Protein AF-A0AAU9IS42-F1 (afdb_monomer)

Structure (mmCIF, N/CA/C/O backbone):
data_AF-A0AAU9IS42-F1
#
_entry.id   AF-A0AAU9IS42-F1
#
loop_
_atom_site.group_PDB
_atom_site.id
_atom_site.type_symbol
_atom_site.label_atom_id
_atom_site.label_alt_id
_atom_site.label_comp_id
_atom_site.label_asym_id
_atom_site.label_entity_id
_atom_site.label_seq_id
_atom_site.pdbx_PDB_ins_code
_atom_site.Cartn_x
_atom_site.Cartn_y
_atom_site.Cartn_z
_atom_site.occupancy
_atom_site.B_iso_or_equiv
_atom_site.auth_seq_id
_atom_site.auth_comp_id
_atom_site.auth_asym_id
_atom_site.auth_atom_id
_atom_site.pdbx_PDB_model_num
ATOM 1 N N . MET A 1 1 ? 25.858 38.618 22.354 1.00 47.78 1 MET A N 1
ATOM 2 C CA . MET A 1 1 ? 25.557 37.422 21.534 1.00 47.78 1 MET A CA 1
ATOM 3 C C . MET A 1 1 ? 24.931 37.861 20.212 1.00 47.78 1 MET A C 1
ATOM 5 O O . MET A 1 1 ? 23.771 37.577 19.963 1.00 47.78 1 MET A O 1
ATOM 9 N N . VAL A 1 2 ? 25.679 38.607 19.394 1.00 50.41 2 VAL A N 1
ATOM 10 C CA . VAL A 1 2 ? 25.237 39.085 18.072 1.00 50.41 2 VAL A CA 1
ATOM 11 C C . VAL A 1 2 ? 26.460 38.988 17.163 1.00 50.41 2 VAL A C 1
ATOM 13 O O . VAL A 1 2 ? 27.254 39.922 17.107 1.00 50.41 2 VAL A O 1
ATOM 16 N N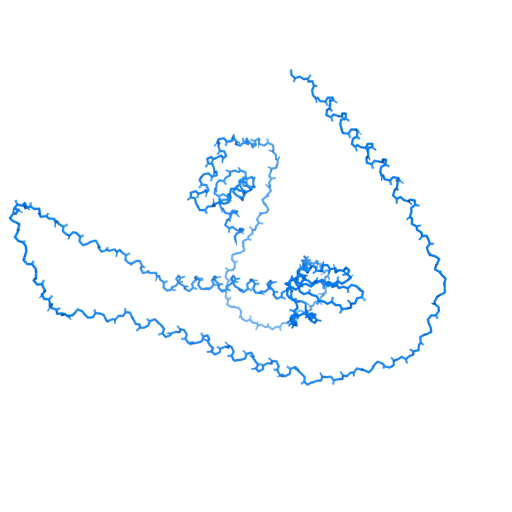 . SER A 1 3 ? 26.710 37.808 16.592 1.00 55.47 3 SER A N 1
ATOM 17 C CA . SER A 1 3 ? 27.889 37.586 15.732 1.00 55.47 3 SER A CA 1
ATOM 18 C C . SER A 1 3 ? 27.692 36.541 14.623 1.00 55.47 3 SER A C 1
ATOM 20 O O . SER A 1 3 ? 28.652 36.251 13.929 1.00 55.47 3 SER A O 1
ATOM 22 N N . ASN A 1 4 ? 26.485 35.996 14.409 1.00 75.38 4 ASN A N 1
ATOM 23 C CA . ASN A 1 4 ? 26.316 34.823 13.529 1.00 75.38 4 ASN A CA 1
ATOM 24 C C . ASN A 1 4 ? 25.489 35.076 12.254 1.00 75.38 4 ASN A C 1
ATOM 26 O O . ASN A 1 4 ? 25.286 34.149 11.478 1.00 75.38 4 ASN A O 1
ATOM 30 N N . GLU A 1 5 ? 24.985 36.289 12.012 1.00 79.38 5 GLU A N 1
ATOM 31 C CA . GLU A 1 5 ? 24.174 36.548 10.807 1.00 79.38 5 GLU A CA 1
ATOM 32 C C . GLU A 1 5 ? 25.024 36.714 9.538 1.00 79.38 5 GLU A C 1
ATOM 34 O O . GLU A 1 5 ? 24.587 36.316 8.460 1.00 79.38 5 GLU A O 1
ATOM 39 N N . SER A 1 6 ? 26.259 37.215 9.657 1.00 79.31 6 SER A N 1
ATOM 40 C CA . SER A 1 6 ? 27.151 37.406 8.505 1.00 79.31 6 SER A CA 1
ATOM 41 C C . SER A 1 6 ? 27.698 36.091 7.945 1.00 79.31 6 SER A C 1
ATOM 43 O O . SER A 1 6 ? 2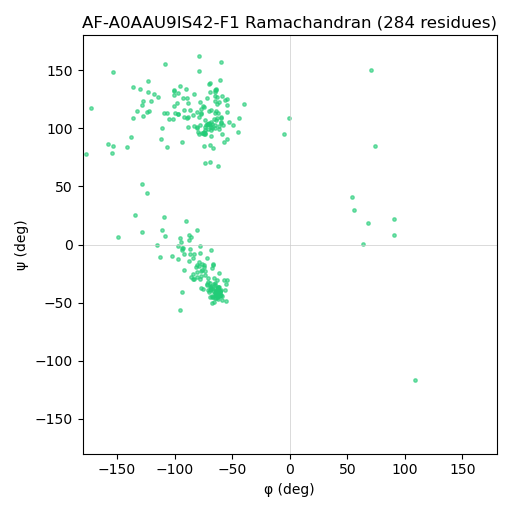7.830 35.954 6.735 1.00 79.31 6 SER A O 1
ATOM 45 N N . GLU A 1 7 ? 27.961 35.096 8.798 1.00 80.31 7 GLU A N 1
ATOM 46 C CA . GLU A 1 7 ? 28.439 33.779 8.348 1.00 80.31 7 GLU A CA 1
ATOM 47 C C . GLU A 1 7 ? 27.354 32.999 7.596 1.00 80.31 7 GLU A C 1
ATOM 49 O O . GLU A 1 7 ? 27.650 32.287 6.641 1.00 80.31 7 GLU A O 1
ATOM 54 N N . ILE A 1 8 ? 26.082 33.168 7.973 1.00 79.50 8 ILE A N 1
ATOM 55 C CA . ILE A 1 8 ? 24.967 32.494 7.297 1.00 79.50 8 ILE A CA 1
ATOM 56 C C . ILE A 1 8 ? 24.746 33.082 5.900 1.00 79.50 8 ILE A C 1
ATOM 58 O O . ILE A 1 8 ? 24.489 32.328 4.965 1.00 79.50 8 ILE A O 1
ATOM 62 N N . GLN A 1 9 ? 24.868 34.403 5.735 1.00 83.88 9 GLN A N 1
ATOM 63 C CA . GLN A 1 9 ? 24.712 35.034 4.422 1.00 83.88 9 GLN A CA 1
ATOM 64 C C . GLN A 1 9 ? 25.805 34.604 3.436 1.00 83.88 9 GLN A C 1
ATOM 66 O O . GLN A 1 9 ? 25.478 34.341 2.283 1.00 83.88 9 GLN A O 1
ATOM 71 N N . GLN A 1 10 ? 27.048 34.433 3.901 1.00 86.19 10 GLN A N 1
ATOM 72 C CA . GLN A 1 10 ? 28.167 33.988 3.062 1.00 86.19 10 GLN A CA 1
ATOM 73 C C . GLN A 1 10 ? 27.929 32.587 2.466 1.00 86.19 10 GLN A C 1
ATOM 75 O O . GLN A 1 10 ? 28.146 32.370 1.277 1.00 86.19 10 GLN A O 1
ATOM 80 N N . VAL A 1 11 ? 27.390 31.653 3.259 1.00 83.00 11 VAL A N 1
ATOM 81 C CA . VAL A 1 11 ? 27.111 30.279 2.800 1.00 83.00 11 VAL A CA 1
ATOM 82 C C . VAL A 1 11 ? 26.035 30.242 1.708 1.00 83.00 11 VAL A C 1
ATOM 84 O O . VAL A 1 11 ? 26.096 29.402 0.812 1.00 83.00 11 VAL A O 1
ATOM 87 N N . PHE A 1 12 ? 25.048 31.143 1.745 1.00 82.94 12 PHE A N 1
ATOM 88 C CA . PHE A 1 12 ? 24.010 31.190 0.710 1.00 82.94 12 PHE A CA 1
ATOM 89 C C . PHE A 1 12 ? 24.527 31.730 -0.626 1.00 82.94 12 PHE A C 1
ATOM 91 O O . PHE A 1 12 ? 24.075 31.257 -1.668 1.00 82.94 12 PHE A O 1
ATOM 98 N N . THR A 1 13 ? 25.471 32.673 -0.609 1.00 85.00 13 THR A N 1
ATOM 99 C CA . THR A 1 13 ? 26.145 33.148 -1.827 1.00 85.00 13 THR A CA 1
ATOM 100 C C . THR A 1 13 ? 27.008 32.058 -2.457 1.00 85.00 13 THR A C 1
ATOM 102 O O . THR A 1 13 ? 26.863 31.805 -3.650 1.00 85.00 13 THR A O 1
ATOM 105 N N . ASP A 1 14 ? 27.789 31.327 -1.658 1.00 82.12 14 ASP A N 1
ATOM 106 C CA . ASP A 1 14 ? 28.690 30.285 -2.171 1.00 82.12 14 ASP A CA 1
ATOM 107 C C . ASP A 1 14 ? 27.915 29.105 -2.804 1.00 82.12 14 ASP A C 1
ATOM 109 O O . ASP A 1 14 ? 28.343 28.518 -3.799 1.00 82.12 14 ASP A O 1
ATOM 113 N N . ILE A 1 15 ? 26.731 28.769 -2.271 1.00 81.12 15 ILE A N 1
ATOM 114 C CA . ILE A 1 15 ? 25.852 27.738 -2.857 1.00 81.12 15 ILE A CA 1
ATOM 115 C C . ILE A 1 15 ? 25.222 28.215 -4.177 1.00 81.12 15 ILE A C 1
ATOM 117 O O . ILE A 1 15 ? 24.974 27.397 -5.065 1.00 81.12 15 ILE A O 1
ATOM 121 N N . GLY A 1 16 ? 24.949 29.516 -4.312 1.00 79.81 16 GLY A N 1
ATOM 122 C CA . GLY A 1 16 ? 24.397 30.103 -5.533 1.00 79.81 16 GLY A CA 1
ATOM 123 C C . GLY A 1 16 ? 25.368 30.007 -6.709 1.00 79.81 16 GLY A C 1
ATOM 124 O O . GLY A 1 16 ? 24.993 29.494 -7.763 1.00 79.81 16 GLY A O 1
ATOM 125 N N . GLU A 1 17 ? 26.623 30.411 -6.497 1.00 79.81 17 GLU A N 1
ATOM 126 C CA . GLU A 1 17 ? 27.667 30.388 -7.533 1.00 79.81 17 GLU A CA 1
ATOM 127 C C . GLU A 1 17 ? 27.981 28.957 -8.002 1.00 79.81 17 GLU A C 1
ATOM 129 O O . GLU A 1 17 ? 28.075 28.701 -9.202 1.00 79.81 17 GLU A O 1
ATOM 134 N N . PHE A 1 18 ? 28.010 27.982 -7.084 1.00 79.31 18 PHE A N 1
ATOM 135 C CA . PHE A 1 18 ? 28.244 26.576 -7.435 1.00 79.31 18 PHE A CA 1
ATOM 136 C C . PHE A 1 18 ? 27.150 25.972 -8.338 1.00 79.31 18 PHE A C 1
ATOM 138 O O . PHE A 1 18 ? 27.416 25.063 -9.131 1.00 79.31 18 PHE A O 1
ATOM 145 N N . MET A 1 19 ? 25.902 26.443 -8.225 1.00 73.38 19 MET A N 1
ATOM 146 C CA . MET A 1 19 ? 24.809 25.952 -9.072 1.00 73.38 19 MET A CA 1
ATOM 147 C C . MET A 1 19 ? 24.795 26.584 -10.467 1.00 73.38 19 MET A C 1
ATOM 149 O O . MET A 1 19 ? 24.334 25.932 -11.406 1.00 73.38 19 MET A O 1
ATOM 153 N N . GLU A 1 20 ? 25.296 27.810 -10.629 1.00 74.06 20 GLU A N 1
ATOM 154 C CA . GLU A 1 20 ? 25.393 28.449 -11.948 1.00 74.06 20 GLU A CA 1
ATOM 155 C C . GLU A 1 20 ? 26.539 27.870 -12.783 1.00 74.06 20 GLU A C 1
ATOM 157 O O . GLU A 1 20 ? 26.335 27.575 -13.961 1.00 74.06 20 GLU A O 1
ATOM 162 N N . GLU A 1 21 ? 27.683 27.561 -12.168 1.00 71.56 21 GLU A N 1
ATOM 163 C CA . GLU A 1 21 ? 28.847 27.000 -12.872 1.00 71.56 21 GLU A CA 1
ATOM 164 C C . GLU A 1 21 ? 28.584 25.584 -13.435 1.00 71.56 21 GLU A C 1
ATOM 166 O O . GLU A 1 21 ? 29.094 25.205 -14.488 1.00 71.56 21 GLU A O 1
ATOM 171 N N . ASN A 1 22 ? 27.699 24.807 -12.798 1.00 65.56 22 ASN A N 1
ATOM 172 C CA . ASN A 1 22 ? 27.292 23.482 -13.286 1.00 65.56 22 ASN A CA 1
ATOM 173 C C . ASN A 1 22 ? 26.192 23.509 -14.358 1.00 65.56 22 ASN A C 1
ATOM 175 O O . ASN A 1 22 ? 25.869 22.467 -14.932 1.00 65.56 22 ASN A O 1
ATOM 179 N N . ARG A 1 23 ? 25.583 24.667 -14.636 1.00 70.44 23 ARG A N 1
ATOM 180 C CA . ARG A 1 23 ? 24.517 24.770 -15.640 1.00 70.44 23 ARG A CA 1
ATOM 181 C C . ARG A 1 23 ? 25.067 24.932 -17.057 1.00 70.44 23 ARG A C 1
ATOM 183 O O . ARG A 1 23 ? 24.425 24.473 -18.000 1.00 70.44 23 ARG A O 1
ATOM 190 N N . GLU A 1 24 ? 26.242 25.538 -17.213 1.00 63.47 24 GLU A N 1
ATOM 191 C CA . GLU A 1 24 ? 26.847 25.772 -18.531 1.00 63.47 24 GLU A CA 1
ATOM 192 C C . GLU A 1 24 ? 27.555 24.533 -19.103 1.00 63.47 24 GLU A C 1
ATOM 194 O O . GLU A 1 24 ? 27.607 24.368 -20.318 1.00 63.47 24 GLU A O 1
ATOM 199 N N . SER A 1 25 ? 27.987 23.585 -18.266 1.00 61.56 25 SER A N 1
ATOM 200 C CA . SER A 1 25 ? 28.714 22.386 -18.717 1.00 61.56 25 SER A CA 1
ATOM 201 C C . SER A 1 25 ? 27.837 21.282 -19.336 1.00 61.56 25 SER A C 1
ATOM 203 O O . SER A 1 25 ? 28.361 20.316 -19.891 1.00 61.56 25 SER A O 1
ATOM 205 N N . VAL A 1 26 ? 26.504 21.404 -19.282 1.00 58.44 26 VAL A N 1
ATOM 206 C CA . VAL A 1 26 ? 25.570 20.349 -19.734 1.00 58.44 26 VAL A CA 1
ATOM 207 C C . VAL A 1 26 ? 25.046 20.578 -21.163 1.00 58.44 26 VAL A C 1
ATOM 209 O O . VAL A 1 26 ? 24.494 19.659 -21.765 1.00 58.44 26 VAL A O 1
ATOM 212 N N . LEU A 1 27 ? 25.239 21.762 -21.756 1.00 55.94 27 LEU A N 1
ATOM 213 C CA . LEU A 1 27 ? 24.638 22.103 -23.057 1.00 55.94 27 LEU A CA 1
ATOM 214 C C . LEU A 1 27 ? 25.515 21.827 -24.294 1.00 55.94 27 LEU A C 1
ATOM 216 O O . LEU A 1 27 ? 25.008 21.944 -25.406 1.00 55.94 27 LEU A O 1
ATOM 220 N N . GLU A 1 28 ? 26.776 21.406 -24.152 1.00 53.84 28 GLU A N 1
ATOM 221 C CA . GLU A 1 28 ? 27.691 21.275 -25.306 1.00 53.84 28 GLU A CA 1
ATOM 222 C C . GLU A 1 28 ? 27.776 19.881 -25.964 1.00 53.84 28 GLU A C 1
ATOM 224 O O . GLU A 1 28 ? 28.501 19.722 -26.939 1.00 53.84 28 GLU A O 1
ATOM 229 N N . ASN A 1 29 ? 27.016 18.867 -25.526 1.00 52.88 29 ASN A N 1
ATOM 230 C CA . ASN A 1 29 ? 27.159 17.496 -26.059 1.00 52.88 29 ASN A CA 1
ATOM 231 C C . ASN A 1 29 ? 25.848 16.849 -26.539 1.00 52.88 29 ASN A C 1
ATOM 233 O O . ASN A 1 29 ? 25.529 15.725 -26.152 1.00 52.88 29 ASN A O 1
ATOM 237 N N . ILE A 1 30 ? 25.088 17.523 -27.409 1.00 54.09 30 ILE A N 1
ATOM 238 C CA . ILE A 1 30 ? 23.996 16.875 -28.157 1.00 54.09 30 ILE A CA 1
ATOM 239 C C . ILE A 1 30 ? 24.452 16.670 -29.611 1.00 54.09 30 ILE A C 1
ATOM 241 O O . ILE A 1 30 ? 24.556 17.647 -30.355 1.00 54.09 30 ILE A O 1
ATOM 245 N N . PRO A 1 31 ? 24.731 15.427 -30.049 1.00 52.06 31 PRO A N 1
ATOM 246 C CA . PRO A 1 31 ? 25.049 15.151 -31.443 1.00 52.06 31 PRO A CA 1
ATOM 247 C C . PRO A 1 31 ? 23.806 15.364 -32.317 1.00 52.06 31 PRO A C 1
ATOM 249 O O . PRO A 1 31 ? 22.802 14.662 -32.189 1.00 52.06 31 PRO A O 1
ATOM 252 N N . LEU A 1 32 ? 23.891 16.343 -33.219 1.00 48.97 32 LEU A N 1
ATOM 253 C CA . LEU A 1 32 ? 22.942 16.544 -34.310 1.00 48.97 32 LEU A CA 1
ATOM 254 C C . LEU A 1 32 ? 23.022 15.332 -35.245 1.00 48.97 32 LEU A C 1
ATOM 256 O O . LEU A 1 32 ? 24.003 15.156 -35.966 1.00 48.97 32 LEU A O 1
ATOM 260 N N . THR A 1 33 ? 22.006 14.473 -35.209 1.00 51.19 33 THR A N 1
ATOM 261 C CA . THR A 1 33 ? 21.846 13.408 -36.202 1.00 51.19 33 THR A CA 1
ATOM 262 C C . THR A 1 33 ? 21.040 13.962 -37.371 1.00 51.19 33 THR A C 1
ATOM 264 O O . THR A 1 33 ? 19.946 14.495 -37.197 1.00 51.19 33 THR A O 1
ATOM 267 N N . ASN A 1 34 ? 21.648 13.899 -38.556 1.00 46.62 34 ASN A N 1
ATOM 268 C CA . ASN A 1 34 ? 21.076 14.357 -39.815 1.00 46.62 34 ASN A CA 1
ATOM 269 C C . ASN A 1 34 ? 19.827 13.536 -40.146 1.00 46.62 34 ASN A C 1
ATOM 271 O O . ASN A 1 34 ? 19.891 12.314 -40.272 1.00 46.62 34 ASN A O 1
ATOM 275 N N . SER A 1 35 ? 18.703 14.229 -40.277 1.00 52.94 35 SER A N 1
ATOM 276 C CA . SER A 1 35 ? 17.436 13.697 -40.750 1.00 52.94 35 SER A CA 1
ATOM 277 C C . SER A 1 35 ? 17.328 13.938 -42.252 1.00 52.94 35 SER A C 1
ATOM 279 O O . SER A 1 35 ? 16.788 14.963 -42.652 1.00 52.94 35 SER A O 1
ATOM 281 N N . ASP A 1 36 ? 17.825 13.011 -43.064 1.00 54.25 36 ASP A N 1
ATOM 282 C CA . ASP A 1 36 ? 17.499 12.953 -44.488 1.00 54.25 36 ASP A CA 1
ATOM 283 C C . ASP A 1 36 ? 17.211 11.493 -44.873 1.00 54.25 36 ASP A C 1
ATOM 285 O O . ASP A 1 36 ? 17.925 10.576 -44.470 1.00 54.25 36 ASP A O 1
ATOM 289 N N . ASP A 1 37 ? 16.141 11.322 -45.650 1.00 52.19 37 ASP A N 1
ATOM 290 C CA . ASP A 1 37 ? 15.726 10.124 -46.389 1.00 52.19 37 ASP A CA 1
ATOM 291 C C . ASP A 1 37 ? 15.137 8.922 -45.635 1.00 52.19 37 ASP A C 1
ATOM 293 O O . ASP A 1 37 ? 15.774 7.887 -45.461 1.00 52.19 37 ASP A O 1
ATOM 297 N N . LEU A 1 38 ? 13.821 8.984 -45.388 1.00 44.91 38 LEU A N 1
ATOM 298 C CA . LEU A 1 38 ? 12.943 7.812 -45.512 1.00 44.91 38 LEU A CA 1
ATOM 299 C C . LEU A 1 38 ? 11.629 8.211 -46.202 1.00 44.91 38 LEU A C 1
ATOM 301 O O . LEU A 1 38 ? 10.664 8.632 -45.565 1.00 44.91 38 LEU A O 1
ATOM 305 N N . SER A 1 39 ? 11.588 8.068 -47.528 1.00 56.50 39 SER A N 1
ATOM 306 C CA . SER A 1 39 ? 10.339 8.046 -48.293 1.00 56.50 39 SER A CA 1
ATOM 307 C C . SER A 1 39 ? 9.722 6.649 -48.181 1.00 56.50 39 SER A C 1
ATOM 309 O O . SER A 1 39 ? 10.109 5.710 -48.869 1.00 56.50 39 SER A O 1
ATOM 311 N N . TYR A 1 40 ? 8.781 6.501 -47.250 1.00 53.09 40 TYR A N 1
ATOM 312 C CA . TYR A 1 40 ? 8.010 5.276 -47.061 1.00 53.09 40 TYR A CA 1
ATOM 313 C C . TYR A 1 40 ? 6.827 5.272 -48.037 1.00 53.09 40 TYR A C 1
ATOM 315 O O . TYR A 1 40 ? 5.917 6.096 -47.932 1.00 53.09 40 TYR A O 1
ATOM 323 N N . THR A 1 41 ? 6.857 4.373 -49.019 1.00 55.50 41 THR A N 1
ATOM 324 C CA . THR A 1 41 ? 5.728 4.119 -49.916 1.00 55.50 41 THR A CA 1
ATOM 325 C C . THR A 1 41 ? 4.671 3.308 -49.176 1.00 55.50 41 THR A C 1
ATOM 327 O O . THR A 1 41 ? 4.932 2.201 -48.713 1.00 55.50 41 THR A O 1
ATOM 330 N N . HIS A 1 42 ? 3.483 3.894 -49.060 1.00 53.47 42 HIS A N 1
ATOM 331 C CA . HIS A 1 42 ? 2.292 3.301 -48.469 1.00 53.47 42 HIS A CA 1
ATOM 332 C C . HIS A 1 42 ? 1.735 2.251 -49.445 1.00 53.47 42 HIS A C 1
ATOM 334 O O . HIS A 1 42 ? 1.121 2.615 -50.445 1.00 53.47 42 HIS A O 1
ATOM 340 N N . GLU A 1 43 ? 1.996 0.966 -49.201 1.00 55.03 43 GLU A N 1
ATOM 341 C CA . GLU A 1 43 ? 1.279 -0.123 -49.871 1.00 55.03 43 GLU A CA 1
ATOM 342 C C . GLU A 1 43 ? 0.090 -0.536 -49.000 1.00 55.03 43 GLU A C 1
ATOM 344 O O . GLU A 1 43 ? 0.226 -0.781 -47.800 1.00 55.03 43 GLU A O 1
ATOM 349 N N . ASP A 1 44 ? -1.090 -0.538 -49.615 1.00 53.03 44 ASP A N 1
ATOM 350 C CA . ASP A 1 44 ? -2.372 -0.865 -49.006 1.00 53.03 44 ASP A CA 1
ATOM 351 C C . ASP A 1 44 ? -2.387 -2.325 -48.531 1.00 53.03 44 ASP A C 1
ATOM 353 O O . ASP A 1 44 ? -2.419 -3.261 -49.331 1.00 53.03 44 ASP A O 1
ATOM 357 N N . VAL A 1 45 ? -2.362 -2.520 -47.211 1.00 48.59 45 VAL A N 1
ATOM 358 C CA . VAL A 1 45 ? -2.567 -3.826 -46.578 1.00 48.59 45 VAL A CA 1
ATOM 359 C C . VAL A 1 45 ? -3.995 -3.871 -46.048 1.00 48.59 45 VAL A C 1
ATOM 361 O O . VAL A 1 45 ? -4.331 -3.194 -45.075 1.00 48.59 45 VAL A O 1
ATOM 364 N N . ASP A 1 46 ? -4.838 -4.662 -46.710 1.00 45.94 46 ASP A N 1
ATOM 365 C CA . ASP A 1 46 ? -6.218 -4.914 -46.308 1.00 45.94 46 ASP A CA 1
ATOM 366 C C . ASP A 1 46 ? -6.262 -5.534 -44.903 1.00 45.94 46 ASP A C 1
ATOM 368 O O . ASP A 1 46 ? -5.893 -6.690 -44.675 1.00 45.94 46 ASP A O 1
ATOM 372 N N . PHE A 1 47 ? -6.719 -4.734 -43.942 1.00 41.72 47 PHE A N 1
ATOM 373 C CA . PHE A 1 47 ? -6.871 -5.119 -42.546 1.00 41.72 47 PHE A CA 1
ATOM 374 C C . PHE A 1 47 ? -8.089 -6.043 -42.405 1.00 41.72 47 PHE A C 1
ATOM 376 O O . PHE A 1 47 ? -9.237 -5.600 -42.337 1.00 41.72 47 P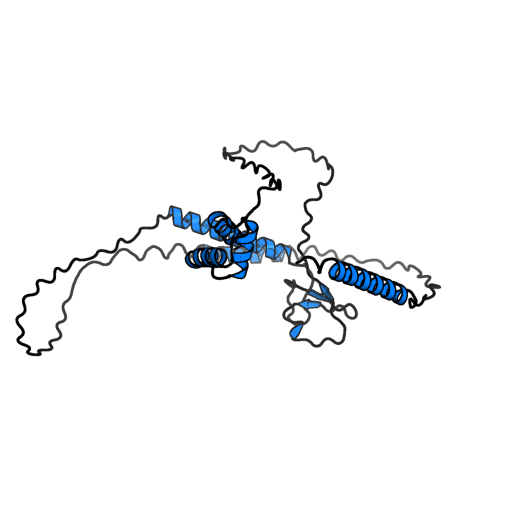HE A O 1
ATOM 383 N N . PHE A 1 48 ? -7.843 -7.351 -42.390 1.00 43.97 48 PHE A N 1
ATOM 384 C CA . PHE A 1 48 ? -8.867 -8.363 -42.150 1.00 43.97 48 PHE A CA 1
ATOM 385 C C . PHE A 1 48 ? -9.272 -8.328 -40.668 1.00 43.97 48 PHE A C 1
ATOM 387 O O . PHE A 1 48 ? -8.533 -8.796 -39.805 1.00 43.97 48 PHE A O 1
ATOM 394 N N . ILE A 1 49 ? -10.437 -7.750 -40.363 1.00 48.53 49 ILE A N 1
ATOM 395 C CA . ILE A 1 49 ? -11.051 -7.789 -39.028 1.00 48.53 49 ILE A CA 1
ATOM 396 C C . ILE A 1 49 ? -11.763 -9.143 -38.884 1.00 48.53 49 ILE A C 1
ATOM 398 O O . ILE A 1 49 ? -12.750 -9.370 -39.589 1.00 48.53 49 ILE A O 1
ATOM 402 N N . PRO A 1 50 ? -11.332 -10.055 -37.993 1.00 42.09 50 PRO A N 1
ATOM 403 C CA . PRO A 1 50 ? -12.104 -11.251 -37.701 1.00 42.09 50 PRO A CA 1
ATOM 404 C C . PRO A 1 50 ? -13.309 -10.855 -36.842 1.00 42.09 50 PRO A C 1
ATOM 406 O O . PRO A 1 50 ? -13.161 -10.354 -35.729 1.00 42.09 50 PRO A O 1
ATOM 409 N N . SER A 1 51 ? -14.514 -11.076 -37.360 1.00 45.97 51 SER A N 1
ATOM 410 C CA . SER A 1 51 ? -15.756 -10.972 -36.595 1.00 45.97 51 SER A CA 1
ATOM 411 C C . SER A 1 51 ? -15.826 -12.124 -35.583 1.00 45.97 51 SER A C 1
ATOM 413 O O . SER A 1 51 ? -16.100 -13.261 -35.959 1.00 45.97 51 SER A O 1
ATOM 415 N N . SER A 1 52 ? -15.557 -11.852 -34.305 1.00 44.12 52 SER A N 1
ATOM 416 C CA . SER A 1 52 ? -15.697 -12.822 -33.211 1.00 44.12 52 SER A CA 1
ATOM 417 C C . SER A 1 52 ? -16.920 -12.492 -32.347 1.00 44.12 52 SER A C 1
ATOM 419 O O . SER A 1 52 ? -16.802 -11.854 -31.305 1.00 44.12 52 SER A O 1
ATOM 421 N N . GLU A 1 53 ? -18.100 -12.941 -32.778 1.00 52.78 53 GLU A N 1
ATOM 422 C CA . GLU A 1 53 ? -19.369 -12.852 -32.026 1.00 52.78 53 GLU A CA 1
ATOM 423 C C . GLU A 1 53 ? -19.633 -14.077 -31.115 1.00 52.78 53 GLU A C 1
ATOM 425 O O . GLU A 1 53 ? -20.771 -14.321 -30.734 1.00 52.78 53 GLU A O 1
ATOM 430 N N . SER A 1 54 ? -18.629 -14.885 -30.738 1.00 50.59 54 SER A N 1
ATOM 431 C CA . SER A 1 54 ? -18.894 -16.183 -30.075 1.00 50.59 54 SER A CA 1
ATOM 432 C C . SER A 1 54 ? -18.172 -16.471 -28.752 1.00 50.59 54 SER A C 1
ATOM 434 O O . SER A 1 54 ? -18.225 -17.611 -28.289 1.00 50.59 54 SER A O 1
ATOM 436 N N . GLU A 1 55 ? -17.503 -15.503 -28.118 1.00 51.91 55 GLU A N 1
ATOM 437 C CA . GLU A 1 55 ? -16.795 -15.751 -26.841 1.00 51.91 55 GLU A CA 1
ATOM 438 C C . GLU A 1 55 ? -17.383 -15.045 -25.610 1.00 51.91 55 GLU A C 1
ATOM 440 O O . GLU A 1 55 ? -17.044 -15.406 -24.482 1.00 51.91 55 GLU A O 1
ATOM 445 N N . GLU A 1 56 ? -18.324 -14.112 -25.780 1.00 51.62 56 GLU A N 1
ATOM 446 C CA . GLU A 1 56 ? -18.888 -13.361 -24.648 1.00 51.62 56 GLU A CA 1
ATOM 447 C C . GLU A 1 56 ? -19.914 -14.174 -23.827 1.00 51.62 56 GLU A C 1
ATOM 449 O O . GLU A 1 56 ? -20.078 -13.947 -22.628 1.00 51.62 56 GLU A O 1
ATOM 454 N N . GLU A 1 57 ? -20.526 -15.209 -24.413 1.00 53.16 57 GLU A N 1
ATOM 455 C CA . GLU A 1 57 ? -21.563 -16.017 -23.746 1.00 53.16 57 GLU A CA 1
ATOM 456 C C . GLU A 1 57 ? -21.014 -17.055 -22.748 1.00 53.16 57 GLU A C 1
ATOM 458 O O . GLU A 1 57 ? -21.724 -17.478 -21.840 1.00 53.16 57 GLU A O 1
ATOM 463 N N . LYS A 1 58 ? -19.727 -17.424 -22.824 1.00 53.22 58 LYS A N 1
ATOM 464 C CA . LYS A 1 58 ? -19.140 -18.427 -21.909 1.00 53.22 58 LYS A CA 1
ATOM 465 C C . LYS A 1 58 ? -18.686 -17.859 -20.562 1.00 53.22 58 LYS A C 1
ATOM 467 O O . LYS A 1 58 ? -18.397 -18.626 -19.646 1.00 53.22 58 LYS A O 1
ATOM 472 N N . ARG A 1 59 ? -18.620 -16.532 -20.405 1.00 50.44 59 ARG A N 1
ATOM 473 C CA . ARG A 1 59 ? -18.195 -15.904 -19.140 1.00 50.44 59 ARG A CA 1
ATOM 474 C C . ARG A 1 59 ? -19.322 -15.764 -18.115 1.00 50.44 59 ARG A C 1
ATOM 476 O O . ARG A 1 59 ? -19.024 -15.776 -16.922 1.00 50.44 59 ARG A O 1
ATOM 483 N N . LEU A 1 60 ? -20.588 -15.710 -18.536 1.00 52.31 60 LEU A N 1
ATOM 484 C CA . LEU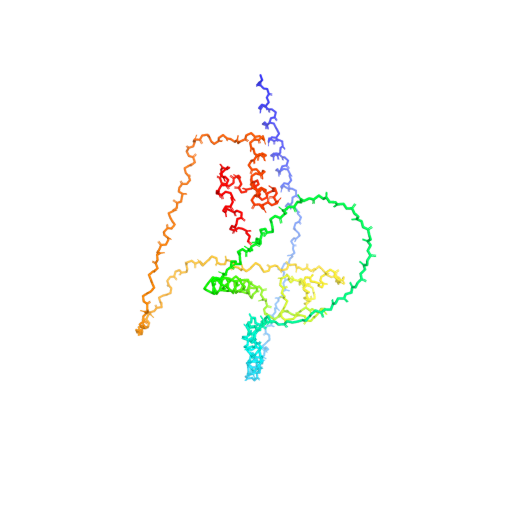 A 1 60 ? -21.710 -15.538 -17.604 1.00 52.31 60 LEU A CA 1
ATOM 485 C C . LEU A 1 60 ? -22.091 -16.811 -16.827 1.00 52.31 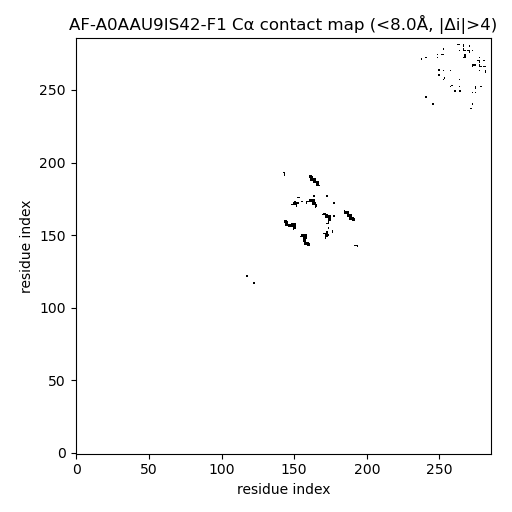60 LEU A C 1
ATOM 487 O O . LEU A 1 60 ? -22.522 -16.689 -15.685 1.00 52.31 60 LEU A O 1
ATOM 491 N N . GLU A 1 61 ? -21.846 -18.019 -17.343 1.00 49.34 61 GLU A N 1
ATOM 492 C CA . GLU A 1 61 ? -22.212 -19.254 -16.616 1.00 49.34 61 GLU A CA 1
ATOM 493 C C . GLU A 1 61 ? -21.285 -19.578 -15.427 1.00 49.34 61 GLU A C 1
ATOM 495 O O . GLU A 1 61 ? -21.664 -20.300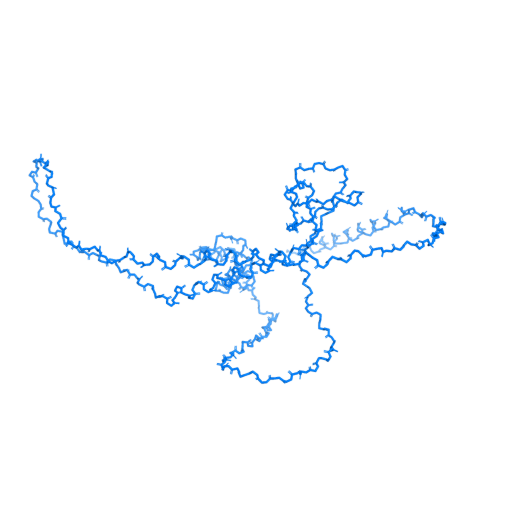 -14.506 1.00 49.34 61 GLU A O 1
ATOM 500 N N . SER A 1 62 ? -20.074 -19.012 -15.391 1.00 50.22 62 SER A N 1
ATOM 501 C CA . SER A 1 62 ? -19.134 -19.227 -14.279 1.00 50.22 62 SER A CA 1
ATOM 502 C C . SER A 1 62 ? -19.439 -18.401 -13.020 1.00 50.22 62 SER A C 1
ATOM 504 O O . SER A 1 62 ? -18.929 -18.720 -11.944 1.00 50.22 62 SER A O 1
ATOM 506 N N . PHE A 1 63 ? -20.284 -17.367 -13.120 1.00 48.06 63 PHE A N 1
ATOM 507 C CA . PHE A 1 63 ? -20.550 -16.447 -12.007 1.00 48.06 63 PHE A CA 1
ATOM 508 C C . PHE A 1 63 ? -21.659 -16.938 -11.058 1.00 48.06 63 PHE A C 1
ATOM 510 O O . PHE A 1 63 ? -21.593 -16.674 -9.856 1.00 48.06 63 PHE A O 1
ATOM 517 N N . ASP A 1 64 ? -22.609 -17.740 -11.549 1.00 48.62 64 ASP A N 1
ATOM 518 C CA . ASP A 1 64 ? -23.733 -18.246 -10.741 1.00 48.62 64 ASP A CA 1
ATOM 519 C C . ASP A 1 64 ? -23.334 -19.366 -9.763 1.00 48.62 64 ASP A C 1
ATOM 521 O O . ASP A 1 64 ? -24.015 -19.613 -8.766 1.00 48.62 64 ASP A O 1
ATOM 525 N N . MET A 1 65 ? -22.181 -20.010 -9.964 1.00 48.28 65 MET A N 1
ATOM 526 C CA . MET A 1 65 ? -21.739 -21.113 -9.102 1.00 48.28 65 MET A CA 1
ATOM 527 C C . MET A 1 65 ? -21.181 -20.646 -7.744 1.00 48.28 65 MET A C 1
ATOM 529 O O . MET A 1 65 ? -21.186 -21.406 -6.776 1.00 48.28 65 MET A O 1
ATOM 533 N N . LEU A 1 66 ? -20.728 -19.390 -7.636 1.00 48.41 66 LEU A N 1
ATOM 534 C CA . LEU A 1 66 ? -20.156 -18.837 -6.399 1.00 48.41 66 LEU A CA 1
ATOM 535 C C . LEU A 1 66 ? -21.208 -18.240 -5.452 1.00 48.41 66 LEU A C 1
ATOM 537 O O . LEU A 1 66 ? -20.922 -18.038 -4.269 1.00 48.41 66 LEU A O 1
ATOM 541 N N . GLN A 1 67 ? -22.434 -18.005 -5.926 1.00 50.22 67 GLN A N 1
ATOM 542 C CA . GLN A 1 67 ? -23.508 -17.449 -5.100 1.00 50.22 67 GLN A CA 1
ATOM 543 C C . GLN A 1 67 ? -24.211 -18.513 -4.232 1.00 50.22 67 GLN A C 1
ATOM 545 O O . GLN A 1 67 ? -24.782 -18.177 -3.195 1.00 50.22 67 GLN A O 1
ATOM 550 N N . CYS A 1 68 ? -24.095 -19.804 -4.571 1.00 47.16 68 CYS A N 1
ATOM 551 C CA . CYS A 1 68 ? -24.685 -20.898 -3.787 1.00 47.16 68 CYS A CA 1
ATOM 552 C C . CYS A 1 68 ? -23.958 -21.205 -2.463 1.00 47.16 68 CYS A C 1
ATOM 554 O O . CYS A 1 68 ? -24.578 -21.733 -1.541 1.00 47.16 68 CYS A O 1
ATOM 556 N N . SER A 1 69 ? -22.680 -20.844 -2.314 1.00 44.72 69 SER A N 1
ATOM 557 C CA . SER A 1 69 ? -21.890 -21.180 -1.113 1.00 44.72 69 SER A CA 1
ATOM 558 C C . SER A 1 69 ? -22.140 -20.247 0.080 1.00 44.72 69 SER A C 1
ATOM 560 O O . SER A 1 69 ? -21.822 -20.590 1.217 1.00 44.72 69 SER A O 1
ATOM 562 N N . LEU A 1 70 ? -22.722 -19.065 -0.151 1.00 48.28 70 LEU A N 1
ATOM 563 C CA . LEU A 1 70 ? -22.950 -18.045 0.883 1.00 48.28 70 LEU A CA 1
ATOM 564 C C . LEU A 1 70 ? -24.261 -18.223 1.666 1.00 48.28 70 LEU A C 1
ATOM 566 O O . LEU A 1 70 ? -24.445 -17.552 2.677 1.00 48.28 70 LEU A O 1
ATOM 570 N N . LEU A 1 71 ? -25.140 -19.143 1.254 1.00 48.88 71 LEU A N 1
ATOM 571 C CA . LEU A 1 71 ? -26.431 -19.401 1.913 1.00 48.88 71 LEU A CA 1
ATOM 572 C C . LEU A 1 71 ? -26.406 -20.562 2.929 1.00 48.88 71 LEU A C 1
ATOM 574 O O . LEU A 1 71 ? -27.445 -20.918 3.475 1.00 48.88 71 LEU A O 1
ATOM 578 N N . GLN A 1 72 ? -25.244 -21.159 3.221 1.00 49.34 72 GLN A N 1
ATOM 579 C CA . GLN A 1 72 ? -25.142 -22.282 4.172 1.00 49.34 72 GLN A CA 1
ATOM 580 C C . GLN A 1 72 ? -24.721 -21.893 5.602 1.00 49.34 72 GLN A C 1
ATOM 582 O O . GLN A 1 72 ? -24.678 -22.758 6.477 1.00 49.34 72 GLN A O 1
ATOM 587 N N . THR A 1 73 ? -24.452 -20.619 5.899 1.00 47.78 73 THR A N 1
ATOM 588 C CA . THR A 1 73 ? -23.980 -20.205 7.237 1.00 47.78 73 THR A CA 1
ATOM 589 C C . THR A 1 73 ? -25.092 -19.917 8.254 1.00 47.78 73 THR A C 1
ATOM 591 O O . THR A 1 73 ? -24.797 -19.758 9.439 1.00 47.78 73 THR A O 1
ATOM 594 N N . ASP A 1 74 ? -26.367 -19.975 7.860 1.00 46.53 74 ASP A N 1
ATOM 595 C CA . ASP A 1 74 ? -27.505 -19.737 8.767 1.00 46.53 74 ASP A CA 1
ATOM 596 C C . ASP A 1 74 ? -27.842 -20.925 9.697 1.00 46.53 74 ASP A C 1
ATOM 598 O O . ASP A 1 74 ? -28.725 -20.824 10.549 1.00 46.53 74 ASP A O 1
ATOM 602 N N . SER A 1 75 ? -27.119 -22.049 9.607 1.00 46.12 75 SER A N 1
ATOM 603 C CA . SER A 1 75 ? -27.393 -23.251 10.422 1.00 46.12 75 SER A CA 1
ATOM 604 C C . SER A 1 75 ? -26.609 -23.353 11.743 1.00 46.12 75 SER A C 1
ATOM 606 O O . SER A 1 75 ? -26.844 -24.284 12.510 1.00 46.12 75 SER A O 1
ATOM 608 N N . ILE A 1 76 ? -25.705 -22.418 12.068 1.00 48.81 76 ILE A N 1
ATOM 609 C CA . ILE A 1 76 ? -24.794 -22.567 13.230 1.00 48.81 76 ILE A CA 1
ATOM 610 C C . ILE A 1 76 ? -25.341 -21.949 14.540 1.00 48.81 76 ILE A C 1
ATOM 612 O O . ILE A 1 76 ? -24.818 -22.213 15.617 1.00 48.81 76 ILE A O 1
ATOM 616 N N . VAL A 1 77 ? -26.455 -21.208 14.523 1.00 47.66 77 VAL A N 1
ATOM 617 C CA . VAL A 1 77 ? -26.960 -20.508 15.734 1.00 47.66 77 VAL A CA 1
ATOM 618 C C . VAL A 1 77 ? -27.895 -21.370 16.614 1.00 47.66 77 VAL A C 1
ATOM 620 O O . VAL A 1 77 ? -28.407 -20.899 17.625 1.00 47.66 77 VAL A O 1
ATOM 623 N N . LYS A 1 78 ? -28.113 -22.657 16.301 1.00 48.78 78 LYS A N 1
ATOM 624 C CA . LYS A 1 78 ? -29.151 -23.479 16.965 1.00 48.78 78 LYS A CA 1
ATOM 625 C C . LYS A 1 78 ? -28.664 -24.586 17.914 1.00 48.78 78 LYS A C 1
ATOM 627 O O . LYS A 1 78 ? -29.413 -25.524 18.159 1.00 48.78 78 LYS A O 1
ATOM 632 N N . LEU A 1 79 ? -27.456 -24.484 18.477 1.00 43.31 79 LEU A N 1
ATOM 633 C CA . LEU A 1 79 ? -26.910 -25.478 19.427 1.00 43.31 79 LEU A CA 1
ATOM 634 C C . LEU A 1 79 ? -26.482 -24.868 20.776 1.00 43.31 79 LEU A C 1
ATOM 636 O O . LEU A 1 79 ? -25.408 -25.165 21.288 1.00 43.31 79 LEU A O 1
ATOM 640 N N . GLY A 1 80 ? -27.308 -23.990 21.353 1.00 39.97 80 GLY A N 1
ATOM 641 C CA . GLY A 1 80 ? -26.969 -23.267 22.587 1.00 39.97 80 GLY A CA 1
ATOM 642 C C . GLY A 1 80 ? -28.063 -23.218 23.653 1.00 39.97 80 GLY A C 1
ATOM 643 O O . GLY A 1 80 ? -28.084 -22.271 24.431 1.00 39.97 80 GLY A O 1
ATOM 644 N N . SER A 1 81 ? -28.992 -24.174 23.690 1.00 49.06 81 SER A N 1
ATOM 645 C CA . SER A 1 81 ? -30.002 -24.230 24.753 1.00 49.06 81 SER A CA 1
ATOM 646 C C . SER A 1 81 ? -30.505 -25.653 24.958 1.00 49.06 81 SER A C 1
ATOM 648 O O . SER A 1 81 ? -31.552 -25.995 24.436 1.00 49.06 81 SER A O 1
ATOM 650 N N . GLU A 1 82 ? -29.735 -26.476 25.664 1.00 49.44 82 GLU A N 1
ATOM 651 C CA . GLU A 1 82 ? -30.206 -27.679 26.370 1.00 49.44 82 GLU A CA 1
ATOM 652 C C . GLU A 1 82 ? -29.002 -28.279 27.114 1.00 49.44 82 GLU A C 1
ATOM 654 O O . GLU A 1 82 ? -28.354 -29.216 26.661 1.00 49.44 82 GLU A O 1
ATOM 659 N N . ILE A 1 83 ? -28.643 -27.680 28.253 1.00 46.53 83 ILE A N 1
ATOM 660 C CA . ILE A 1 83 ? -27.928 -28.409 29.306 1.00 46.53 83 ILE A CA 1
ATOM 661 C C . ILE A 1 83 ? -28.919 -28.505 30.453 1.00 46.53 83 ILE A C 1
ATOM 663 O O . ILE A 1 83 ? -29.079 -27.587 31.254 1.00 46.53 83 ILE A O 1
ATOM 667 N N . SER A 1 84 ? -29.665 -29.601 30.417 1.00 46.25 84 SER A N 1
ATOM 668 C CA . SER A 1 84 ? -30.413 -30.145 31.533 1.00 46.25 84 SER A CA 1
ATOM 669 C C . SER A 1 84 ? -29.441 -30.513 32.650 1.00 46.25 84 SER A C 1
ATOM 671 O O . SER A 1 84 ? -28.525 -31.312 32.448 1.00 46.25 84 SER A O 1
ATOM 673 N N . ASP A 1 85 ? -29.666 -29.919 33.818 1.00 56.12 85 ASP A N 1
ATOM 674 C CA . ASP A 1 85 ? -29.233 -30.456 35.100 1.00 56.12 85 ASP A CA 1
ATOM 675 C C . ASP A 1 85 ? -29.771 -31.885 35.233 1.00 56.12 85 ASP A C 1
ATOM 677 O O . ASP A 1 85 ? -30.983 -32.055 35.283 1.00 56.12 85 ASP A O 1
ATOM 681 N N . ASP A 1 86 ? -28.896 -32.895 35.260 1.00 50.06 86 ASP A N 1
ATOM 682 C CA . ASP A 1 86 ? -29.145 -34.147 35.982 1.00 50.06 86 ASP A CA 1
ATOM 683 C C . ASP A 1 86 ? -27.909 -35.063 35.995 1.00 50.06 86 ASP A C 1
ATOM 685 O O . ASP A 1 86 ? -27.532 -35.629 34.971 1.00 50.06 86 ASP A O 1
ATOM 689 N N . SER A 1 87 ? -27.405 -35.324 37.213 1.00 51.56 87 SER A N 1
ATOM 690 C CA . SER A 1 87 ? -26.760 -36.586 37.645 1.00 51.56 87 SER A CA 1
ATOM 691 C C . SER A 1 87 ? -25.358 -36.898 37.047 1.00 51.56 87 SER A C 1
ATOM 693 O O . SER A 1 87 ? -25.014 -36.444 35.972 1.00 51.56 87 SER A O 1
ATOM 695 N N . VAL A 1 88 ? -24.395 -37.593 37.662 1.00 45.34 88 VAL A N 1
ATOM 696 C CA . VAL A 1 88 ? -24.345 -38.631 38.697 1.00 45.34 88 VAL A CA 1
ATOM 697 C C . VAL A 1 88 ? -22.981 -38.539 39.410 1.00 45.34 88 VAL A C 1
ATOM 699 O O . VAL A 1 88 ? -21.962 -38.187 38.823 1.00 45.34 88 VAL A O 1
ATOM 702 N N . LEU A 1 89 ? -23.002 -38.888 40.693 1.00 53.88 89 LEU A N 1
ATOM 703 C CA . LEU A 1 89 ? -21.878 -39.136 41.591 1.00 53.88 89 LEU A CA 1
ATOM 704 C C . LEU A 1 89 ? -20.961 -40.267 41.092 1.00 53.88 89 LEU A C 1
ATOM 706 O O . LEU A 1 89 ? -21.427 -41.395 40.988 1.00 53.88 89 LEU A O 1
ATOM 710 N N . GLU A 1 90 ? -19.652 -40.034 40.989 1.00 54.50 90 GLU A N 1
ATOM 711 C CA . GLU A 1 90 ? -18.677 -41.093 41.276 1.00 54.50 90 GLU A CA 1
ATOM 712 C C . GLU A 1 90 ? -17.635 -40.599 42.279 1.00 54.50 90 GLU A C 1
ATOM 714 O O . GLU A 1 90 ? -16.976 -39.572 42.120 1.00 54.50 90 GLU A O 1
ATOM 719 N N . GLN A 1 91 ? -17.611 -41.325 43.393 1.00 51.16 91 GLN A N 1
ATOM 720 C CA . GLN A 1 91 ? -16.751 -41.146 44.544 1.00 51.16 91 GLN A CA 1
ATOM 721 C C . GLN A 1 91 ? -15.455 -41.907 44.290 1.00 51.16 91 GLN A C 1
ATOM 723 O O . GLN A 1 91 ? -15.482 -43.133 44.315 1.00 51.16 91 GLN A O 1
ATOM 728 N N . ASP A 1 92 ? -14.328 -41.206 44.186 1.00 45.50 92 ASP A N 1
ATOM 729 C CA . ASP A 1 92 ? -13.032 -41.825 44.444 1.00 45.50 92 ASP A CA 1
ATOM 730 C C . ASP A 1 92 ? -12.441 -41.298 45.749 1.00 45.50 92 ASP A C 1
ATOM 732 O O . ASP A 1 92 ? -12.124 -40.122 45.935 1.00 45.50 92 ASP A O 1
ATOM 736 N N . LYS A 1 93 ? -12.367 -42.242 46.689 1.00 59.69 93 LYS A N 1
ATOM 737 C CA . LYS A 1 93 ? -11.768 -42.145 48.013 1.00 59.69 93 LYS A CA 1
ATOM 738 C C . LYS A 1 93 ? -10.264 -41.919 47.904 1.00 59.69 93 LYS A C 1
ATOM 740 O O . LYS A 1 93 ? -9.543 -42.763 47.382 1.00 59.69 93 LYS A O 1
ATOM 745 N N . TYR A 1 94 ? -9.779 -40.891 48.586 1.00 49.19 94 TYR A N 1
ATOM 746 C CA . TYR A 1 94 ? -8.447 -40.910 49.181 1.00 49.19 94 TYR A CA 1
ATOM 747 C C . TYR A 1 94 ? -8.530 -40.339 50.596 1.00 49.19 94 TYR A C 1
ATOM 749 O O . TYR A 1 94 ? -8.766 -39.153 50.823 1.00 49.19 94 TYR A O 1
ATOM 757 N N . GLU A 1 95 ? -8.381 -41.239 51.564 1.00 61.38 95 GLU A N 1
ATOM 758 C CA . GLU A 1 95 ? -8.227 -40.923 52.976 1.00 61.38 95 GLU A CA 1
ATOM 759 C C . GLU A 1 95 ? -6.796 -40.443 53.222 1.00 61.38 95 GLU A C 1
ATOM 761 O O . GLU A 1 95 ? -5.851 -41.219 53.093 1.00 61.38 95 GLU A O 1
ATOM 766 N N . LEU A 1 96 ? -6.625 -39.190 53.643 1.00 48.44 96 LEU A N 1
ATOM 767 C CA . LEU A 1 96 ? -5.445 -38.793 54.405 1.00 48.44 96 LEU A CA 1
ATOM 768 C C . LEU A 1 96 ? -5.861 -37.974 55.625 1.00 48.44 96 LEU A C 1
ATOM 770 O O . LEU A 1 96 ? -6.409 -36.877 55.541 1.00 48.44 96 LEU A O 1
ATOM 774 N N . ASN A 1 97 ? -5.588 -38.586 56.775 1.00 54.41 97 ASN A N 1
ATOM 775 C CA . ASN A 1 97 ? -5.743 -38.057 58.116 1.00 54.41 97 ASN A CA 1
ATOM 776 C C . ASN A 1 97 ? -4.970 -36.745 58.301 1.00 54.41 97 ASN A C 1
ATOM 778 O O . ASN A 1 97 ? -3.749 -36.709 58.170 1.00 54.41 97 ASN A O 1
ATOM 782 N N . GLY A 1 98 ? -5.679 -35.700 58.724 1.00 43.88 98 GLY A N 1
ATOM 783 C CA . GLY A 1 98 ? -5.086 -34.437 59.151 1.00 43.88 98 GLY A CA 1
ATOM 784 C C . GLY A 1 98 ? -6.039 -33.665 60.053 1.00 43.88 98 GLY A C 1
ATOM 785 O O . GLY A 1 98 ? -6.815 -32.836 59.589 1.00 43.88 98 GLY A O 1
ATOM 786 N N . ARG A 1 99 ? -5.997 -33.954 61.360 1.00 52.69 99 ARG A N 1
ATOM 787 C CA . ARG A 1 99 ? -6.664 -33.167 62.408 1.00 52.69 99 ARG A CA 1
ATOM 788 C C . ARG A 1 99 ? -6.117 -31.736 62.391 1.00 52.69 99 ARG A C 1
ATOM 790 O O . ARG A 1 99 ? -4.991 -31.504 62.816 1.00 52.69 99 ARG A O 1
ATOM 797 N N . GLY A 1 100 ? -6.941 -30.791 61.956 1.00 42.47 100 GLY A N 1
ATOM 798 C CA . GLY A 1 100 ? -6.675 -29.359 62.035 1.00 42.47 100 GLY A CA 1
ATOM 799 C C . GLY A 1 100 ? -7.988 -28.590 62.084 1.00 42.47 100 GLY A C 1
ATOM 800 O O . GLY A 1 100 ? -8.518 -28.172 61.063 1.00 42.47 100 GLY A O 1
ATOM 801 N N . SER A 1 101 ? -8.546 -28.451 63.282 1.00 52.84 101 SER A N 1
ATOM 802 C CA . SER A 1 101 ? -9.754 -27.678 63.553 1.00 52.84 101 SER A CA 1
ATOM 803 C C . SER A 1 101 ? -9.443 -26.180 63.550 1.00 52.84 101 SER A C 1
ATOM 805 O O . SER A 1 101 ? -9.033 -25.633 64.570 1.00 52.84 101 SER A O 1
ATOM 807 N N . TYR A 1 102 ? -9.682 -25.529 62.411 1.00 47.62 102 TYR A N 1
ATOM 808 C CA . TYR A 1 102 ? -9.882 -24.084 62.321 1.00 47.62 102 TYR A CA 1
ATOM 809 C C . TYR A 1 102 ? -11.184 -23.811 61.570 1.00 47.62 102 TYR A C 1
ATOM 811 O O . TYR A 1 102 ? -11.318 -24.063 60.375 1.00 47.62 102 TYR A O 1
ATOM 819 N N . SER A 1 103 ? -12.169 -23.315 62.311 1.00 52.16 103 SER A N 1
ATOM 820 C CA . SER A 1 103 ? -13.448 -22.830 61.812 1.00 52.16 103 SER A CA 1
ATOM 821 C C . SER A 1 103 ? -13.243 -21.545 61.010 1.00 52.16 103 SER A C 1
ATOM 823 O O . SER A 1 103 ? -13.251 -20.456 61.577 1.00 52.16 103 SER A O 1
ATOM 825 N N . ASN A 1 104 ? -13.086 -21.666 59.694 1.00 48.25 104 ASN A N 1
ATOM 826 C CA . ASN A 1 104 ? -13.255 -20.552 58.768 1.00 48.25 104 ASN A CA 1
ATOM 827 C C . ASN A 1 104 ? -14.515 -20.805 57.942 1.00 48.25 104 ASN A C 1
ATOM 829 O O . ASN A 1 104 ? -14.512 -21.576 56.985 1.00 48.25 104 ASN A O 1
ATOM 833 N N . GLN A 1 105 ? -15.604 -20.147 58.339 1.00 51.75 105 GLN A N 1
ATOM 834 C CA . GLN A 1 105 ? -16.793 -19.965 57.513 1.00 51.75 105 GLN A CA 1
ATOM 835 C C . GLN A 1 105 ? -16.401 -19.057 56.340 1.00 51.75 105 GLN A C 1
ATOM 837 O O . GLN A 1 105 ? -16.541 -17.838 56.399 1.00 51.75 105 GLN A O 1
ATOM 842 N N . SER A 1 106 ? -15.815 -19.646 55.297 1.00 52.31 106 SER A N 1
ATOM 843 C CA . SER A 1 106 ? -15.538 -18.942 54.050 1.00 52.31 106 SER A CA 1
ATOM 844 C C . SER A 1 106 ? -16.846 -18.850 53.271 1.00 52.31 106 SER A C 1
ATOM 846 O O . SER A 1 106 ? -17.343 -19.837 52.728 1.00 52.31 106 SER A O 1
ATOM 848 N N . ALA A 1 107 ? -17.447 -17.663 53.307 1.00 58.78 107 ALA A N 1
ATOM 849 C CA . ALA A 1 107 ? -18.622 -17.312 52.534 1.00 58.78 107 ALA A CA 1
ATOM 850 C C . ALA A 1 107 ? -18.299 -17.451 51.039 1.00 58.78 107 ALA A C 1
ATOM 852 O O . ALA A 1 107 ? -17.598 -16.625 50.458 1.00 58.78 107 ALA A O 1
ATOM 853 N N . GLN A 1 108 ? -18.805 -18.517 50.421 1.00 49.47 108 GLN A N 1
ATOM 854 C CA . GLN A 1 108 ? -18.796 -18.699 48.975 1.00 49.47 108 GLN A CA 1
ATOM 855 C C . GLN A 1 108 ? -19.767 -17.692 48.352 1.00 49.47 108 GLN A C 1
ATOM 857 O O . GLN A 1 108 ? -20.941 -17.979 48.123 1.00 49.47 108 GLN A O 1
ATOM 862 N N . THR A 1 109 ? -19.293 -16.477 48.093 1.00 55.94 109 THR A N 1
ATOM 863 C CA . THR A 1 109 ? -20.010 -15.534 47.239 1.00 55.94 109 THR A CA 1
ATOM 864 C C . THR A 1 109 ? -19.855 -16.011 45.801 1.00 55.94 109 THR A C 1
ATOM 866 O O . THR A 1 109 ? -18.818 -15.795 45.178 1.00 55.94 109 THR A O 1
ATOM 869 N N . LYS A 1 110 ? -20.878 -16.705 45.291 1.00 65.62 110 LYS A N 1
ATOM 870 C CA . LYS A 1 110 ? -21.044 -17.043 43.872 1.00 65.62 110 LYS A CA 1
ATOM 871 C C . LYS A 1 110 ? -21.079 -15.731 43.078 1.00 65.62 110 LYS A C 1
ATOM 873 O O . LYS A 1 110 ? -22.111 -15.070 42.995 1.00 65.62 110 LYS A O 1
ATOM 878 N N . THR A 1 111 ? -19.935 -15.311 42.553 1.00 59.84 111 THR A N 1
ATOM 879 C CA . THR A 1 111 ? -19.828 -14.183 41.627 1.00 59.84 111 THR A CA 1
ATOM 880 C C . THR A 1 111 ? -20.345 -14.653 40.276 1.00 59.84 111 THR A C 1
ATOM 882 O O . THR A 1 111 ? -19.633 -15.309 39.522 1.00 59.84 111 THR A O 1
ATOM 885 N N . VAL A 1 112 ? -21.621 -14.387 40.005 1.00 73.12 112 VAL A N 1
ATOM 886 C CA . VAL A 1 112 ? -22.204 -14.581 38.676 1.00 73.12 112 VAL A CA 1
ATOM 887 C C . VAL A 1 112 ? -21.667 -13.453 37.803 1.00 73.12 112 VAL A C 1
ATOM 889 O O . VAL A 1 112 ? -22.026 -12.292 38.003 1.00 73.12 112 VAL A O 1
ATOM 892 N N . GLU A 1 113 ? -20.747 -13.774 36.896 1.00 74.00 113 GLU A N 1
ATOM 893 C CA . GLU A 1 113 ? -20.240 -12.790 35.945 1.00 74.00 113 GLU A CA 1
ATOM 894 C C . GLU A 1 113 ? -21.378 -12.340 35.018 1.00 74.00 113 GLU A C 1
ATOM 896 O O . GLU A 1 113 ? -22.119 -13.179 34.492 1.00 74.00 113 GLU A O 1
ATOM 901 N N . PRO A 1 114 ? -21.567 -11.025 34.824 1.00 76.19 114 PRO A N 1
ATOM 902 C CA . PRO A 1 114 ? -22.615 -10.524 33.955 1.00 76.19 114 PRO A CA 1
ATOM 903 C C . PRO A 1 114 ? -22.258 -10.843 32.501 1.00 76.19 114 PRO A C 1
ATOM 905 O O . PRO A 1 114 ? -21.422 -10.181 31.886 1.00 76.19 114 PRO A O 1
ATOM 908 N N . VAL A 1 115 ? -22.920 -11.853 31.938 1.00 80.19 115 VAL A N 1
ATOM 909 C CA . VAL A 1 115 ? -22.884 -12.134 30.501 1.00 80.19 115 VAL A CA 1
ATOM 910 C C . VAL A 1 115 ? -23.606 -10.990 29.796 1.00 80.19 115 VAL A C 1
ATOM 912 O O . VAL A 1 115 ? -24.833 -10.887 29.824 1.00 80.19 115 VAL A O 1
ATOM 915 N N . LEU A 1 116 ? -22.833 -10.088 29.193 1.00 80.25 116 LEU A N 1
ATOM 916 C CA . LEU A 1 116 ? -23.371 -9.012 28.373 1.00 80.25 116 LEU A CA 1
ATOM 917 C C . LEU A 1 116 ? -23.979 -9.622 27.108 1.00 80.25 116 LEU A C 1
ATOM 919 O O . LEU A 1 116 ? -23.273 -10.049 26.197 1.00 80.25 116 LEU A O 1
ATOM 923 N N . THR A 1 117 ? -25.306 -9.658 27.058 1.00 85.38 117 THR A N 1
ATOM 924 C CA . THR A 1 117 ? -26.055 -10.005 25.853 1.00 85.38 117 THR A CA 1
ATOM 925 C C . THR A 1 117 ? -25.912 -8.868 24.848 1.00 85.38 117 THR A C 1
ATOM 927 O O . THR A 1 117 ? -26.494 -7.792 24.986 1.00 85.38 117 THR A O 1
ATOM 930 N N . ILE A 1 118 ? -25.080 -9.089 23.834 1.00 92.31 118 ILE A N 1
ATOM 931 C CA . ILE A 1 118 ? -24.955 -8.172 22.702 1.00 92.31 118 ILE A CA 1
ATOM 932 C C . ILE A 1 118 ? -26.250 -8.249 21.890 1.00 92.31 118 ILE A C 1
ATOM 934 O O . ILE A 1 118 ? -26.724 -9.335 21.561 1.00 92.31 118 ILE A O 1
ATOM 938 N N . SER A 1 119 ? -26.836 -7.096 21.563 1.00 95.19 119 SER A N 1
ATOM 939 C CA . SER A 1 119 ? -28.049 -7.057 20.752 1.00 95.19 119 SER A CA 1
ATOM 940 C C . SER A 1 119 ? -27.749 -7.469 19.307 1.00 95.19 119 SER A C 1
ATOM 942 O O . SER A 1 119 ? -26.772 -7.023 18.704 1.00 95.19 119 SER A O 1
ATOM 944 N N . ASN A 1 120 ? -28.631 -8.275 18.711 1.00 92.88 120 ASN A N 1
ATOM 945 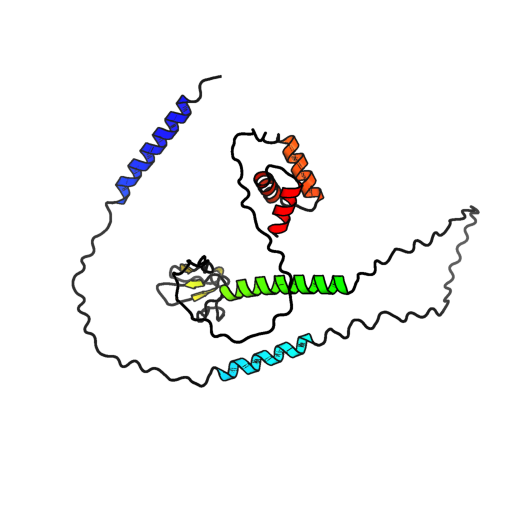C CA . ASN A 1 120 ? -28.517 -8.674 17.301 1.00 92.88 120 ASN A CA 1
ATOM 946 C C . ASN A 1 120 ? -28.467 -7.464 16.351 1.00 92.88 120 ASN A C 1
ATOM 948 O O . ASN A 1 120 ? -27.783 -7.503 15.335 1.00 92.88 120 ASN A O 1
ATOM 952 N N . ALA A 1 121 ? -29.121 -6.357 16.720 1.00 92.50 121 ALA A N 1
ATOM 953 C CA . ALA A 1 121 ? -29.059 -5.106 15.968 1.00 92.50 121 ALA A CA 1
ATOM 954 C C . ALA A 1 121 ? -27.635 -4.522 15.894 1.00 92.50 121 ALA A C 1
ATOM 956 O O . ALA A 1 121 ? -27.244 -3.980 14.861 1.00 92.50 121 ALA A O 1
ATOM 957 N N . LEU A 1 122 ? -26.841 -4.649 16.966 1.00 95.00 122 LEU A N 1
ATOM 958 C CA . LEU A 1 122 ? -25.446 -4.211 16.954 1.00 95.00 122 LEU A CA 1
ATOM 959 C C . LEU A 1 122 ? -24.589 -5.114 16.060 1.00 95.00 122 LEU A C 1
ATOM 961 O O . LEU A 1 122 ? -23.760 -4.605 15.310 1.00 95.00 122 LEU A O 1
ATOM 965 N N . LEU A 1 123 ? -24.807 -6.432 16.109 1.00 94.94 123 LEU A N 1
ATOM 966 C CA . LEU A 1 123 ? -24.092 -7.379 15.250 1.00 94.94 123 LEU A CA 1
ATOM 967 C C . LEU A 1 123 ? -24.355 -7.108 13.765 1.00 94.94 123 LEU A C 1
ATOM 969 O O . LEU A 1 123 ? -23.418 -7.143 12.970 1.00 94.94 123 LEU A O 1
ATOM 973 N N . GLU A 1 124 ? -25.592 -6.773 13.400 1.00 96.50 124 GLU A N 1
ATOM 974 C CA . GLU A 1 124 ? -25.929 -6.468 12.008 1.00 96.50 124 GLU A CA 1
ATOM 975 C C . GLU A 1 124 ? -25.300 -5.151 11.537 1.00 96.50 124 GLU A C 1
ATOM 977 O O . GLU A 1 124 ? -24.738 -5.084 10.448 1.00 96.50 124 GLU A O 1
ATOM 982 N N . SER A 1 125 ? -25.267 -4.132 12.401 1.00 96.50 125 SER A N 1
ATOM 983 C CA . SER A 1 125 ? -24.548 -2.882 12.122 1.00 96.50 125 SER A CA 1
ATOM 984 C C . SER A 1 125 ? -23.049 -3.114 11.884 1.00 96.50 125 SER A C 1
ATOM 986 O O . SER A 1 125 ? -22.475 -2.587 10.932 1.00 96.50 125 SER A O 1
ATOM 988 N N . ILE A 1 126 ? -22.411 -3.963 12.701 1.00 96.31 126 ILE A N 1
ATOM 989 C CA . ILE A 1 126 ? -20.994 -4.317 12.529 1.00 96.31 126 ILE A CA 1
ATOM 990 C C . ILE A 1 126 ? -20.769 -5.040 11.193 1.00 96.31 126 ILE A C 1
ATOM 992 O O . ILE A 1 126 ? -19.806 -4.730 10.492 1.00 96.31 126 ILE A O 1
ATOM 996 N N . ARG A 1 127 ? -21.653 -5.970 10.811 1.00 96.06 127 ARG A N 1
ATOM 997 C CA . ARG A 1 127 ? -21.556 -6.684 9.526 1.00 96.06 127 ARG A CA 1
ATOM 998 C C . ARG A 1 127 ? -21.636 -5.739 8.334 1.00 96.06 127 ARG A C 1
ATOM 1000 O O . ARG A 1 127 ? -20.841 -5.886 7.408 1.00 96.06 127 ARG A O 1
ATOM 1007 N N . GLU A 1 128 ? -22.547 -4.772 8.359 1.00 97.00 128 GLU A N 1
ATOM 1008 C CA . GLU A 1 128 ? -22.701 -3.812 7.262 1.00 97.00 128 GLU A CA 1
ATOM 1009 C C . GLU A 1 128 ? -21.488 -2.887 7.121 1.00 97.00 128 GLU A C 1
ATOM 1011 O O . GLU A 1 128 ? -21.033 -2.640 6.005 1.00 97.00 128 GLU A O 1
ATOM 1016 N N . ILE A 1 129 ? -20.885 -2.459 8.235 1.00 95.19 129 ILE A N 1
ATOM 1017 C CA . ILE A 1 129 ? -19.634 -1.684 8.205 1.00 95.19 129 ILE A CA 1
ATOM 1018 C C . ILE A 1 129 ? -18.504 -2.512 7.583 1.00 95.19 129 ILE A C 1
ATOM 1020 O O . ILE A 1 129 ? -17.815 -2.034 6.686 1.00 95.19 129 ILE A O 1
ATOM 1024 N N . VAL A 1 130 ? -18.337 -3.770 8.005 1.00 96.44 130 VAL A N 1
ATOM 1025 C CA . VAL A 1 130 ? -17.287 -4.648 7.463 1.00 96.44 130 VAL A CA 1
ATOM 1026 C C . VAL A 1 130 ? -17.493 -4.902 5.969 1.00 96.44 130 VAL A C 1
ATOM 1028 O O . VAL A 1 130 ? -16.532 -4.827 5.207 1.00 96.44 130 VAL A O 1
ATOM 1031 N N . LYS A 1 131 ? -18.730 -5.152 5.520 1.00 94.06 131 LYS A N 1
ATOM 1032 C CA . LYS A 1 131 ? -19.027 -5.285 4.086 1.00 94.06 131 LYS A CA 1
ATOM 1033 C C . LYS A 1 131 ? -18.653 -4.013 3.329 1.00 94.06 131 LYS A C 1
ATOM 1035 O O . LYS A 1 131 ? -17.991 -4.112 2.302 1.00 94.06 131 LYS A O 1
ATOM 1040 N N . ALA A 1 132 ? -19.051 -2.840 3.820 1.00 90.19 132 ALA A N 1
ATOM 1041 C CA . ALA A 1 132 ? -18.775 -1.572 3.150 1.00 90.19 132 ALA A CA 1
ATOM 1042 C C . ALA A 1 132 ? -17.268 -1.324 2.969 1.00 90.19 132 ALA A C 1
ATOM 1044 O O . ALA A 1 132 ? -16.841 -0.980 1.868 1.00 90.19 132 ALA A O 1
ATOM 1045 N N . GLU A 1 133 ? -16.461 -1.572 4.003 1.00 91.12 133 GLU A N 1
ATOM 1046 C CA . GLU A 1 133 ? -14.999 -1.444 3.925 1.00 91.12 133 GLU A CA 1
ATOM 1047 C C . GLU A 1 133 ? -14.392 -2.436 2.917 1.00 91.12 133 GLU A C 1
ATOM 1049 O O . GLU A 1 133 ? -13.610 -2.042 2.050 1.00 91.12 133 GLU A O 1
ATOM 1054 N N . LEU A 1 134 ? -14.829 -3.702 2.939 1.00 91.38 134 LEU A N 1
ATOM 1055 C CA . LEU A 1 134 ? -14.371 -4.715 1.979 1.00 91.38 134 LEU A CA 1
ATOM 1056 C C . LEU A 1 134 ? -14.728 -4.356 0.526 1.00 91.38 134 LEU A C 1
ATOM 1058 O O . LEU A 1 134 ? -13.938 -4.600 -0.387 1.00 91.38 134 LEU A O 1
ATOM 1062 N N . TYR A 1 135 ? -15.899 -3.756 0.290 1.00 85.94 135 TYR A N 1
ATOM 1063 C CA . TYR A 1 135 ? -16.297 -3.295 -1.044 1.00 85.94 135 TYR A CA 1
ATOM 1064 C C . TYR A 1 135 ? -15.448 -2.115 -1.534 1.00 85.94 135 TYR A C 1
ATOM 1066 O O . TYR A 1 135 ? -15.089 -2.068 -2.714 1.00 85.94 135 TYR A O 1
ATOM 1074 N N . LEU A 1 136 ? -15.092 -1.177 -0.651 1.00 78.19 136 LEU A N 1
ATOM 1075 C CA . LEU A 1 136 ? -14.231 -0.048 -1.008 1.00 78.19 136 LEU A CA 1
ATOM 1076 C C . LEU A 1 136 ? -12.828 -0.522 -1.397 1.00 78.19 136 LEU A C 1
ATOM 1078 O O . LEU A 1 136 ? -12.325 -0.117 -2.449 1.00 78.19 136 LEU A O 1
ATOM 1082 N N . GLU A 1 137 ? -12.234 -1.430 -0.620 1.00 79.62 137 GLU A N 1
ATOM 1083 C CA . GLU A 1 137 ? -10.935 -2.030 -0.947 1.00 79.62 137 GLU A CA 1
ATOM 1084 C C . GLU A 1 137 ? -10.974 -2.785 -2.280 1.00 79.62 137 GLU A C 1
ATOM 1086 O O . GLU A 1 137 ? -10.079 -2.619 -3.115 1.00 79.62 137 GLU A O 1
ATOM 1091 N N . LYS A 1 138 ? -12.047 -3.545 -2.530 1.00 79.88 138 LYS A N 1
ATOM 1092 C CA . LYS A 1 138 ? -12.231 -4.282 -3.784 1.00 79.88 138 LYS A CA 1
ATOM 1093 C C . LYS A 1 138 ? -12.322 -3.353 -4.997 1.00 79.88 138 LYS A C 1
ATOM 1095 O O . LYS A 1 138 ? -11.633 -3.588 -5.985 1.00 79.88 138 LYS A O 1
ATOM 1100 N N . SER A 1 139 ? -13.086 -2.262 -4.918 1.00 71.38 139 SER A N 1
ATOM 1101 C CA . SER A 1 139 ? -13.193 -1.302 -6.032 1.00 71.38 139 SER A CA 1
ATOM 1102 C C . SER A 1 139 ? -11.868 -0.589 -6.337 1.00 71.38 139 SER A C 1
ATOM 1104 O O . SER A 1 139 ? -11.529 -0.341 -7.497 1.00 71.38 139 SER A O 1
ATOM 1106 N N . ALA A 1 140 ? -11.068 -0.302 -5.304 1.00 66.75 140 ALA A N 1
ATOM 1107 C CA . ALA A 1 140 ? -9.748 0.292 -5.475 1.00 66.75 140 ALA A CA 1
ATOM 1108 C C . ALA A 1 140 ? -8.776 -0.699 -6.132 1.00 66.75 140 ALA A C 1
ATOM 1110 O O . ALA A 1 140 ? -7.949 -0.303 -6.956 1.00 66.75 140 ALA A O 1
ATOM 1111 N N . TYR A 1 141 ? -8.910 -1.985 -5.809 1.00 68.81 141 TYR A N 1
ATOM 1112 C CA . TYR A 1 141 ? -8.156 -3.066 -6.429 1.00 68.81 141 TYR A CA 1
ATOM 1113 C C . TYR A 1 141 ? -8.532 -3.264 -7.903 1.00 68.81 141 TYR A C 1
ATOM 1115 O O . TYR A 1 141 ? -7.644 -3.325 -8.750 1.00 68.81 141 TYR A O 1
ATOM 1123 N N . GLU A 1 142 ? -9.827 -3.265 -8.226 1.00 68.44 142 GLU A N 1
ATOM 1124 C CA . GLU A 1 142 ? -10.330 -3.399 -9.601 1.00 68.44 142 GLU A CA 1
ATOM 1125 C C . GLU A 1 142 ? -9.876 -2.238 -10.500 1.00 68.44 142 GLU A C 1
ATOM 1127 O O . GLU A 1 142 ? -9.484 -2.457 -11.643 1.00 68.44 142 GLU A O 1
ATOM 1132 N N . SER A 1 143 ? -9.793 -1.013 -9.966 1.00 63.09 143 SER A N 1
ATOM 1133 C CA . SER A 1 143 ? -9.284 0.157 -10.707 1.00 63.09 143 SER A CA 1
ATOM 1134 C C . SER A 1 143 ? -7.782 0.116 -11.040 1.00 63.09 143 SER A C 1
ATOM 1136 O O . SER A 1 143 ? -7.269 1.010 -11.716 1.00 63.09 143 SER A O 1
ATOM 1138 N N . LYS A 1 144 ? -7.062 -0.904 -10.557 1.00 68.44 144 LYS A N 1
ATOM 1139 C CA . LYS A 1 144 ? -5.625 -1.107 -10.786 1.00 68.44 144 LYS A CA 1
ATOM 1140 C C . LYS A 1 144 ? -5.328 -2.272 -11.734 1.00 68.44 144 LYS A C 1
ATOM 1142 O O . LYS A 1 144 ? -4.168 -2.651 -11.892 1.00 68.44 144 LYS A O 1
ATOM 1147 N N . ILE A 1 145 ? -6.363 -2.846 -12.336 1.00 72.25 145 ILE A N 1
ATOM 1148 C CA . ILE A 1 145 ? -6.242 -3.965 -13.258 1.00 72.25 145 ILE A CA 1
ATOM 1149 C C . ILE A 1 145 ? -6.111 -3.414 -14.679 1.00 72.25 145 ILE A C 1
ATOM 1151 O O . ILE A 1 145 ? -7.030 -2.780 -15.194 1.00 72.25 145 ILE A O 1
ATOM 1155 N N . GLN A 1 146 ? -4.966 -3.658 -15.315 1.00 66.81 146 GLN A N 1
ATOM 1156 C CA . GLN A 1 146 ? -4.791 -3.403 -16.740 1.00 66.81 146 GLN A CA 1
ATOM 1157 C C . GLN A 1 146 ? -5.211 -4.655 -17.504 1.00 66.81 146 GLN A C 1
ATOM 1159 O O . GLN A 1 146 ? -4.531 -5.675 -17.439 1.00 66.81 146 GLN A O 1
ATOM 1164 N N . ALA A 1 147 ? -6.343 -4.587 -18.200 1.00 73.38 147 ALA A N 1
ATOM 1165 C CA . ALA A 1 147 ? -6.781 -5.685 -19.050 1.00 73.38 147 ALA A CA 1
ATOM 1166 C C . ALA A 1 147 ? -5.785 -5.900 -20.206 1.00 73.38 147 ALA A C 1
ATOM 1168 O O . ALA A 1 147 ? -5.395 -4.933 -20.863 1.00 73.38 147 ALA A O 1
ATOM 1169 N N . GLY A 1 148 ? -5.406 -7.159 -20.454 1.00 85.06 148 GLY A N 1
ATOM 1170 C CA . GLY A 1 148 ? -4.683 -7.576 -21.660 1.00 85.06 148 GLY A CA 1
ATOM 1171 C C . GLY A 1 148 ? -3.156 -7.556 -21.579 1.00 85.06 148 GLY A C 1
ATOM 1172 O O . G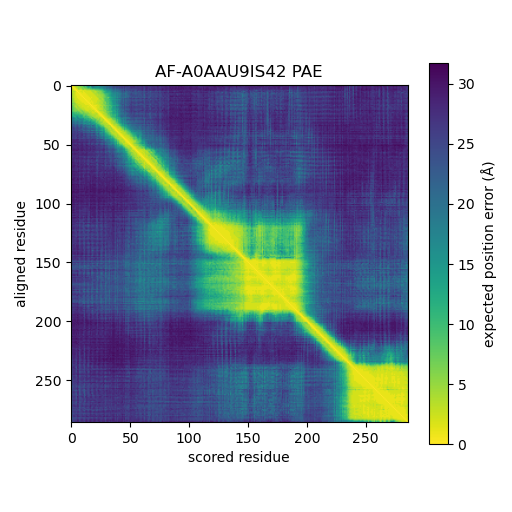LY A 1 148 ? -2.512 -7.468 -22.620 1.00 85.06 148 GLY A O 1
ATOM 1173 N N . VAL A 1 149 ? -2.566 -7.612 -20.380 1.00 92.50 149 VAL A N 1
ATOM 1174 C CA . VAL A 1 149 ? -1.116 -7.812 -20.226 1.00 92.50 149 VAL A CA 1
ATOM 1175 C C . VAL A 1 149 ? -0.884 -9.036 -19.352 1.00 92.50 149 VAL A C 1
ATOM 1177 O O . VAL A 1 149 ? -1.191 -9.013 -18.158 1.00 92.50 149 VAL A O 1
ATOM 1180 N N . GLU A 1 150 ? -0.312 -10.075 -19.956 1.00 96.88 150 GLU A N 1
ATOM 1181 C CA . GLU A 1 150 ? 0.042 -11.339 -19.315 1.00 96.88 150 GLU A CA 1
ATOM 1182 C C . GLU A 1 150 ? 1.513 -11.330 -18.875 1.00 96.88 150 GLU A C 1
ATOM 1184 O O . GLU A 1 150 ? 2.399 -10.899 -19.612 1.00 96.88 150 GLU A O 1
ATOM 1189 N N . CYS A 1 151 ? 1.801 -11.810 -17.663 1.00 97.25 151 CYS A N 1
ATOM 1190 C CA . CYS A 1 151 ? 3.182 -12.008 -17.225 1.00 97.25 151 CYS A CA 1
ATOM 1191 C C . CYS A 1 151 ? 3.811 -13.193 -17.960 1.00 97.25 151 CYS A C 1
ATOM 1193 O O . CYS A 1 151 ? 3.332 -14.318 -17.846 1.00 97.25 151 CYS A O 1
ATOM 1195 N N . GLU A 1 152 ? 4.955 -12.992 -18.600 1.00 97.62 152 GLU A N 1
ATOM 1196 C CA . GLU A 1 152 ? 5.592 -14.032 -19.409 1.00 97.62 152 GLU A CA 1
ATOM 1197 C C . GLU A 1 152 ? 6.125 -15.230 -18.609 1.00 97.62 152 GLU A C 1
ATOM 1199 O O . GLU A 1 152 ? 6.309 -16.315 -19.160 1.00 97.62 152 GLU A O 1
ATOM 1204 N N . ILE A 1 153 ? 6.338 -15.060 -17.302 1.00 97.44 153 ILE A N 1
ATOM 1205 C CA . ILE A 1 153 ? 6.893 -16.097 -16.422 1.00 97.44 153 ILE A CA 1
ATOM 1206 C C . ILE A 1 153 ? 5.801 -16.876 -15.704 1.00 97.44 153 ILE A C 1
ATOM 1208 O O . ILE A 1 153 ? 5.752 -18.100 -15.793 1.00 97.44 153 ILE A O 1
ATOM 1212 N N . CYS A 1 154 ? 4.929 -16.182 -14.970 1.00 97.38 154 CYS A N 1
ATOM 1213 C CA . CYS A 1 154 ? 3.880 -16.837 -14.189 1.00 97.38 154 CYS A CA 1
ATOM 1214 C C . CYS A 1 154 ? 2.545 -16.960 -14.927 1.00 97.38 154 CYS A C 1
ATOM 1216 O O . CYS A 1 154 ? 1.617 -17.531 -14.359 1.00 97.38 154 CYS A O 1
ATOM 1218 N N . LYS A 1 155 ? 2.438 -16.423 -16.153 1.00 97.12 155 LYS A N 1
ATOM 1219 C CA . LYS A 1 155 ? 1.225 -16.453 -16.987 1.00 97.12 155 LYS A CA 1
ATOM 1220 C C . LYS A 1 155 ? 0.000 -15.852 -16.285 1.00 97.12 155 LYS A C 1
ATOM 1222 O O . LYS A 1 155 ? -1.141 -16.247 -16.494 1.00 97.12 155 LYS A O 1
ATOM 1227 N N . ALA A 1 156 ? 0.254 -14.889 -15.395 1.00 95.19 156 ALA A N 1
ATOM 1228 C CA . ALA A 1 156 ? -0.792 -14.124 -14.736 1.00 95.19 156 ALA A CA 1
ATOM 1229 C C . ALA A 1 156 ? -1.335 -13.068 -15.704 1.00 95.19 156 ALA A C 1
ATOM 1231 O O . ALA A 1 156 ? -0.615 -12.124 -16.035 1.00 95.19 156 ALA A O 1
ATOM 1232 N N . ASP A 1 157 ? -2.594 -13.221 -16.104 1.00 93.06 157 ASP A N 1
ATOM 1233 C CA . ASP A 1 157 ? -3.371 -12.244 -16.866 1.00 93.06 157 ASP A CA 1
ATOM 1234 C C . ASP A 1 157 ? -4.704 -11.988 -16.143 1.00 93.06 157 ASP A C 1
ATOM 1236 O O . ASP A 1 157 ? -5.446 -12.939 -15.868 1.00 93.06 157 ASP A O 1
ATOM 1240 N N . PRO A 1 158 ? -5.027 -10.733 -15.791 1.00 92.56 158 PRO A N 1
ATOM 1241 C CA . PRO A 1 158 ? -4.217 -9.517 -15.941 1.00 92.56 158 PRO A CA 1
ATOM 1242 C C . PRO A 1 158 ? -3.135 -9.366 -14.857 1.00 92.56 158 PRO A C 1
ATOM 1244 O O . PRO A 1 158 ? -3.333 -9.755 -13.702 1.00 92.56 158 PRO A O 1
ATOM 1247 N N . ILE A 1 159 ? -2.001 -8.730 -15.183 1.00 93.44 159 ILE A N 1
ATOM 1248 C CA . ILE A 1 159 ? -0.990 -8.373 -14.172 1.00 93.44 159 ILE A CA 1
ATOM 1249 C C . ILE A 1 159 ? -1.555 -7.338 -13.190 1.00 93.44 159 ILE A C 1
ATOM 1251 O O . ILE A 1 159 ? -1.930 -6.223 -13.555 1.00 93.44 159 ILE A O 1
ATOM 1255 N N . ILE A 1 160 ? -1.528 -7.682 -11.902 1.00 89.88 160 ILE A N 1
ATOM 1256 C CA . ILE A 1 160 ? -2.014 -6.823 -10.822 1.00 89.88 160 ILE A CA 1
ATOM 1257 C C . ILE A 1 160 ? -0.840 -6.082 -10.179 1.00 89.88 160 ILE A C 1
ATOM 1259 O O . ILE A 1 160 ? 0.078 -6.691 -9.631 1.00 89.88 160 ILE A O 1
ATOM 1263 N N . GLY A 1 161 ? -0.893 -4.747 -10.179 1.00 89.62 161 GLY A N 1
ATOM 1264 C CA . GLY A 1 161 ? 0.066 -3.912 -9.456 1.00 89.62 161 GLY A CA 1
ATOM 1265 C C . GLY A 1 161 ? 1.033 -3.155 -10.360 1.00 89.62 161 GLY A C 1
ATOM 1266 O O . GLY A 1 161 ? 0.625 -2.214 -11.035 1.00 89.62 161 GLY A O 1
ATOM 1267 N N . VAL A 1 162 ? 2.328 -3.456 -10.255 1.00 93.06 162 VAL A N 1
ATOM 1268 C CA . VAL A 1 162 ? 3.374 -2.811 -11.061 1.00 93.06 162 VAL A CA 1
ATOM 1269 C C . VAL A 1 162 ? 3.756 -3.733 -12.210 1.00 93.06 162 VAL A C 1
ATOM 1271 O O . VAL A 1 162 ? 4.059 -4.902 -11.968 1.00 93.06 162 VAL A O 1
ATOM 1274 N N . ILE A 1 163 ? 3.752 -3.195 -13.429 1.00 95.56 163 ILE A N 1
ATOM 1275 C CA . ILE A 1 163 ? 4.154 -3.915 -14.638 1.00 95.56 163 ILE A CA 1
ATOM 1276 C C . ILE A 1 163 ? 5.579 -3.503 -14.989 1.00 95.56 163 ILE A C 1
ATOM 1278 O O . ILE A 1 163 ? 5.904 -2.314 -14.989 1.00 95.56 163 ILE A O 1
ATOM 1282 N N . TYR A 1 164 ? 6.419 -4.483 -15.284 1.00 97.56 164 TYR A N 1
ATOM 1283 C CA . TYR A 1 164 ? 7.761 -4.283 -15.803 1.00 97.56 164 TYR A CA 1
ATOM 1284 C C . TYR A 1 164 ? 7.756 -4.660 -17.280 1.00 97.56 164 TYR A C 1
ATOM 1286 O O . TYR A 1 164 ? 7.517 -5.815 -17.618 1.00 97.56 164 TYR A O 1
ATOM 1294 N N . HIS A 1 165 ? 7.959 -3.675 -18.150 1.00 97.19 165 HIS A N 1
ATOM 1295 C CA . HIS A 1 165 ? 7.929 -3.848 -19.601 1.00 97.19 165 HIS A CA 1
ATOM 1296 C C . HIS A 1 165 ? 9.317 -3.596 -20.182 1.00 97.19 165 HIS A C 1
ATOM 1298 O O . HIS A 1 165 ? 9.921 -2.553 -19.920 1.00 97.19 165 HIS A O 1
ATOM 1304 N N . CYS A 1 166 ? 9.830 -4.536 -20.967 1.00 97.88 166 CYS A N 1
ATOM 1305 C CA . CYS A 1 166 ? 11.048 -4.320 -21.731 1.00 97.88 166 CYS A CA 1
ATOM 1306 C C . CYS A 1 166 ? 10.717 -3.597 -23.043 1.00 97.88 166 CYS A C 1
ATOM 1308 O O . CYS A 1 166 ? 9.859 -4.042 -23.791 1.00 97.88 166 CYS A O 1
ATOM 1310 N N . GLN A 1 167 ? 11.426 -2.507 -23.348 1.00 96.44 167 GLN A N 1
ATOM 1311 C CA . GLN A 1 167 ? 11.226 -1.773 -24.607 1.00 96.44 167 GLN A CA 1
ATOM 1312 C C . GLN A 1 167 ? 11.837 -2.458 -25.836 1.00 96.44 167 GLN A C 1
ATOM 1314 O O . GLN A 1 167 ? 11.540 -2.063 -26.958 1.00 96.44 167 GLN A O 1
ATOM 1319 N N . VAL A 1 168 ? 12.752 -3.410 -25.635 1.00 97.75 168 VAL A N 1
ATOM 1320 C CA . VAL A 1 168 ? 13.528 -4.030 -26.723 1.00 97.75 168 VAL A CA 1
ATOM 1321 C C . VAL A 1 168 ? 12.868 -5.315 -27.217 1.00 97.75 168 VAL A C 1
ATOM 1323 O O . VAL A 1 168 ? 12.824 -5.570 -28.415 1.00 97.75 168 VAL A O 1
ATOM 1326 N N . CYS A 1 169 ? 12.350 -6.123 -26.298 1.00 95.19 169 CYS A N 1
ATOM 1327 C CA . CYS A 1 169 ? 11.509 -7.270 -26.604 1.00 95.19 169 CYS A CA 1
ATOM 1328 C C . CYS A 1 169 ? 10.195 -7.075 -25.860 1.00 95.19 169 CYS A C 1
ATOM 1330 O O . CYS A 1 169 ? 10.259 -6.779 -24.671 1.00 95.19 169 CYS A O 1
ATOM 1332 N N . ASP A 1 170 ? 9.051 -7.233 -26.531 1.00 94.88 170 ASP A N 1
ATOM 1333 C CA . ASP A 1 170 ? 7.695 -7.059 -25.983 1.00 94.88 170 ASP A CA 1
ATOM 1334 C C . ASP A 1 170 ? 7.396 -8.050 -24.844 1.00 94.88 170 ASP A C 1
ATOM 1336 O O . ASP A 1 170 ? 6.610 -8.982 -24.963 1.00 94.88 170 ASP A O 1
ATOM 1340 N N . TYR A 1 171 ? 8.089 -7.867 -23.727 1.00 97.12 171 TYR A N 1
ATOM 1341 C CA . TYR A 1 171 ? 8.207 -8.794 -22.621 1.00 97.12 171 TYR A CA 1
ATOM 1342 C C . TYR A 1 171 ? 7.671 -8.108 -21.377 1.00 97.12 171 TYR A C 1
ATOM 1344 O O . TYR A 1 171 ? 8.130 -7.020 -21.002 1.00 97.12 171 TYR A O 1
ATOM 1352 N N . PHE A 1 172 ? 6.685 -8.742 -20.750 1.00 97.56 172 PHE A N 1
ATOM 1353 C CA . PHE A 1 172 ? 5.968 -8.195 -19.608 1.00 97.56 172 PHE A CA 1
ATOM 1354 C C . PHE A 1 172 ? 6.163 -9.085 -18.385 1.00 97.56 172 PHE A C 1
ATOM 1356 O O . PHE A 1 172 ? 5.947 -10.296 -18.424 1.00 97.56 172 PHE A O 1
ATOM 1363 N N . LEU A 1 173 ? 6.550 -8.471 -17.270 1.00 97.75 173 LEU A N 1
ATOM 1364 C CA . LEU A 1 173 ? 6.733 -9.135 -15.987 1.00 97.75 173 LEU A CA 1
ATOM 1365 C C . LEU A 1 173 ? 5.872 -8.479 -14.910 1.00 97.75 173 LEU A C 1
ATOM 1367 O O . LEU A 1 173 ? 5.750 -7.253 -14.825 1.00 97.75 173 LEU A O 1
ATOM 1371 N N . CYS A 1 174 ? 5.298 -9.310 -14.042 1.00 96.94 174 CYS A N 1
ATOM 1372 C CA . CYS A 1 174 ? 4.690 -8.841 -12.806 1.00 96.94 174 CYS A CA 1
ATOM 1373 C C . CYS A 1 174 ? 5.764 -8.564 -11.746 1.00 96.94 174 CYS A C 1
ATOM 1375 O O . CYS A 1 174 ? 6.882 -9.076 -11.814 1.00 96.94 174 CYS A O 1
ATOM 1377 N N . GLN A 1 175 ? 5.401 -7.799 -10.715 1.00 95.81 175 GLN A N 1
ATOM 1378 C CA . GLN A 1 175 ? 6.312 -7.458 -9.620 1.00 95.81 175 GLN A CA 1
ATOM 1379 C C . GLN A 1 175 ? 6.941 -8.680 -8.929 1.00 95.81 175 GLN A C 1
ATOM 1381 O O . GLN A 1 175 ? 8.083 -8.603 -8.502 1.00 95.81 175 GLN A O 1
ATOM 1386 N N . ALA A 1 176 ? 6.222 -9.800 -8.819 1.00 96.44 176 ALA A N 1
ATOM 1387 C CA . ALA A 1 176 ? 6.750 -11.004 -8.176 1.00 96.44 176 ALA A CA 1
ATOM 1388 C C . ALA A 1 176 ? 7.788 -11.746 -9.037 1.00 96.44 176 ALA A C 1
ATOM 1390 O O . ALA A 1 176 ? 8.624 -12.473 -8.506 1.00 96.44 176 ALA A O 1
ATOM 1391 N N . CYS A 1 177 ? 7.722 -11.594 -10.362 1.00 97.75 177 CYS A N 1
ATOM 1392 C CA . CYS A 1 177 ? 8.633 -12.266 -11.285 1.00 97.75 177 CYS A CA 1
ATOM 1393 C C . CYS A 1 177 ? 9.873 -11.434 -11.609 1.00 97.75 177 CYS A C 1
ATOM 1395 O O . CYS A 1 177 ? 10.878 -12.026 -11.983 1.00 97.75 177 CYS A O 1
ATOM 1397 N N . GLU A 1 178 ? 9.829 -10.109 -11.442 1.00 97.12 178 GLU A N 1
ATOM 1398 C CA . GLU A 1 178 ? 10.981 -9.235 -11.704 1.00 97.12 178 GLU A CA 1
ATOM 1399 C C . GLU A 1 178 ? 12.225 -9.658 -10.909 1.00 97.12 178 GLU A C 1
ATOM 1401 O O . GLU A 1 178 ? 13.279 -9.859 -11.499 1.00 97.12 178 GLU A O 1
ATOM 1406 N N . ASP A 1 179 ? 12.090 -9.899 -9.601 1.00 94.62 179 ASP A N 1
ATOM 1407 C CA . ASP A 1 179 ? 13.221 -10.274 -8.737 1.00 94.62 179 ASP A CA 1
ATOM 1408 C C . ASP A 1 179 ? 13.825 -11.655 -9.073 1.00 94.62 179 ASP A C 1
ATOM 1410 O O . ASP A 1 179 ? 14.928 -11.980 -8.635 1.00 94.62 179 ASP A O 1
ATOM 1414 N N . ASN A 1 180 ? 13.097 -12.492 -9.819 1.00 96.00 180 ASN A N 1
ATOM 1415 C CA . ASN A 1 180 ? 13.476 -13.877 -10.103 1.00 96.00 180 ASN A CA 1
ATOM 1416 C C . ASN A 1 180 ? 14.054 -14.075 -11.509 1.00 96.00 180 ASN A C 1
ATOM 1418 O O . ASN A 1 180 ? 14.540 -15.168 -11.809 1.00 96.00 180 ASN A O 1
ATOM 1422 N N . VAL A 1 181 ? 13.972 -13.067 -12.381 1.00 95.88 181 VAL A N 1
ATOM 1423 C CA . VAL A 1 181 ? 14.354 -13.195 -13.789 1.00 95.88 181 VAL A CA 1
ATOM 1424 C C . VAL A 1 181 ? 15.422 -12.185 -14.147 1.00 95.88 181 VAL A C 1
ATOM 1426 O O . VAL A 1 181 ? 15.180 -10.983 -14.182 1.00 95.88 181 VAL A O 1
ATOM 1429 N N . ASP A 1 182 ? 16.596 -12.708 -14.486 1.00 95.75 182 ASP A N 1
ATOM 1430 C CA . ASP A 1 182 ? 17.664 -11.917 -15.076 1.00 95.75 182 ASP A CA 1
ATOM 1431 C C . ASP A 1 182 ? 17.382 -11.756 -16.576 1.00 95.75 182 ASP A C 1
ATOM 1433 O O . ASP A 1 182 ? 17.548 -12.683 -17.376 1.00 95.75 182 ASP A O 1
ATOM 1437 N N . HIS A 1 183 ? 16.838 -10.599 -16.947 1.00 95.25 183 HIS A N 1
ATOM 1438 C CA . HIS A 1 183 ? 16.517 -10.257 -18.325 1.00 95.25 183 HIS A CA 1
ATOM 1439 C C . HIS A 1 183 ? 17.604 -9.342 -18.906 1.00 95.25 183 HIS A C 1
ATOM 1441 O O . HIS A 1 183 ? 17.973 -8.344 -18.298 1.00 95.25 183 HIS A O 1
ATOM 1447 N N . SER A 1 184 ? 18.097 -9.651 -20.111 1.00 97.56 184 SER A N 1
ATOM 1448 C CA . SER A 1 184 ? 19.269 -8.969 -20.691 1.00 97.56 184 SER A CA 1
ATOM 1449 C C . SER A 1 184 ? 19.057 -7.486 -21.032 1.00 97.56 184 SER A C 1
ATOM 1451 O O . SER A 1 184 ? 20.038 -6.773 -21.249 1.00 97.56 184 SER A O 1
ATOM 1453 N N . HIS A 1 185 ? 17.813 -7.018 -21.137 1.00 97.69 185 HIS A N 1
ATOM 1454 C CA . HIS A 1 185 ? 17.483 -5.634 -21.477 1.00 97.69 185 HIS A CA 1
ATOM 1455 C C . HIS A 1 185 ? 16.924 -4.874 -20.264 1.00 97.69 185 HIS A C 1
ATOM 1457 O O . HIS A 1 185 ? 16.328 -5.478 -19.371 1.00 97.69 185 HIS A O 1
ATOM 1463 N N . PRO A 1 186 ? 17.031 -3.535 -20.236 1.00 96.69 186 PRO A N 1
ATOM 1464 C CA . PRO A 1 186 ? 16.418 -2.742 -19.179 1.00 96.69 186 PRO A CA 1
ATOM 1465 C C . PRO A 1 186 ? 14.885 -2.865 -19.203 1.00 96.69 186 PRO A C 1
ATOM 1467 O O . PRO A 1 186 ? 14.242 -2.721 -20.245 1.00 96.69 186 PRO A O 1
ATOM 1470 N N . LEU A 1 187 ? 14.304 -3.097 -18.026 1.00 97.94 187 LEU A N 1
ATOM 1471 C CA . LEU A 1 187 ? 12.860 -3.155 -17.800 1.00 97.94 187 LEU A CA 1
ATOM 1472 C C . LEU A 1 187 ? 12.358 -1.802 -17.274 1.00 97.94 187 LEU A C 1
ATOM 1474 O O . LEU A 1 187 ? 12.886 -1.256 -16.304 1.00 97.94 187 LEU A O 1
ATOM 1478 N N . ILE A 1 188 ? 11.301 -1.265 -17.881 1.00 97.38 188 ILE A N 1
ATOM 1479 C CA . ILE A 1 188 ? 10.629 -0.047 -17.425 1.00 97.38 188 ILE A CA 1
ATOM 1480 C C . ILE A 1 188 ? 9.529 -0.401 -16.440 1.00 97.38 188 ILE A C 1
ATOM 1482 O O . ILE A 1 188 ? 8.612 -1.163 -16.738 1.00 97.38 188 ILE A O 1
ATOM 1486 N N . LYS A 1 189 ? 9.592 0.231 -15.269 1.00 96.75 189 LYS A N 1
ATOM 1487 C CA . LYS A 1 189 ? 8.604 0.089 -14.202 1.00 96.75 189 LYS A CA 1
ATOM 1488 C C . LYS A 1 189 ? 7.399 1.001 -14.440 1.00 96.75 189 LYS A C 1
ATOM 1490 O O . LYS A 1 189 ? 7.438 2.190 -14.122 1.00 96.75 189 LYS A O 1
ATOM 1495 N N . ILE A 1 190 ? 6.301 0.438 -14.927 1.00 93.88 190 ILE A N 1
ATOM 1496 C CA . ILE A 1 190 ? 5.042 1.143 -15.170 1.00 93.88 190 ILE A CA 1
ATOM 1497 C C . ILE A 1 190 ? 4.159 1.018 -13.926 1.00 93.88 190 ILE A C 1
ATOM 1499 O O . ILE A 1 190 ? 3.654 -0.052 -13.580 1.00 93.88 190 ILE A O 1
ATOM 1503 N N . LYS A 1 191 ? 3.988 2.135 -13.212 1.00 91.00 191 LYS A N 1
ATOM 1504 C CA . LYS A 1 191 ? 3.092 2.226 -12.054 1.00 91.00 191 LYS A CA 1
ATOM 1505 C C . LYS A 1 191 ? 1.783 2.876 -12.474 1.00 91.00 191 LYS A C 1
ATOM 1507 O O . LYS A 1 191 ? 1.751 4.079 -12.721 1.00 91.00 191 LYS A O 1
ATOM 1512 N N . PHE A 1 192 ? 0.695 2.117 -12.436 1.00 80.38 192 PHE A N 1
ATOM 1513 C CA . PHE A 1 192 ? -0.639 2.692 -12.550 1.00 80.38 192 PHE A CA 1
ATOM 1514 C C . PHE A 1 192 ? -0.995 3.359 -11.232 1.00 80.38 192 PHE A C 1
ATOM 1516 O O . PHE A 1 192 ? -1.429 2.733 -10.261 1.00 80.38 192 PHE A O 1
ATOM 1523 N N . THR A 1 193 ? -0.771 4.665 -11.172 1.00 76.31 193 THR A N 1
ATOM 1524 C CA . THR A 1 193 ? -1.587 5.488 -10.299 1.00 76.31 193 THR A CA 1
ATOM 1525 C C . THR A 1 193 ? -2.952 5.510 -10.952 1.00 76.31 193 THR A C 1
ATOM 1527 O O . THR A 1 193 ? -3.049 6.028 -12.062 1.00 76.31 193 THR A O 1
ATOM 1530 N N . ALA A 1 194 ? -3.974 4.934 -10.304 1.00 69.25 194 ALA A N 1
ATOM 1531 C CA . ALA A 1 194 ? -5.360 5.168 -10.692 1.00 69.25 194 ALA A CA 1
ATOM 1532 C C . ALA A 1 194 ? -5.462 6.667 -10.933 1.00 69.25 194 ALA A C 1
ATOM 1534 O O . ALA A 1 194 ? -5.222 7.444 -9.998 1.00 69.25 194 ALA A O 1
ATOM 1535 N N . ASN A 1 195 ? -5.606 7.064 -12.202 1.00 57.78 195 ASN A N 1
ATOM 1536 C CA . ASN A 1 195 ? -5.551 8.463 -12.561 1.00 57.78 195 ASN A CA 1
ATOM 1537 C C . ASN A 1 195 ? -6.680 9.083 -11.765 1.00 57.78 195 ASN A C 1
ATOM 1539 O O . ASN A 1 195 ? -7.855 8.905 -12.072 1.00 57.78 195 ASN A O 1
ATOM 1543 N N . LYS A 1 196 ? -6.312 9.805 -10.705 1.00 52.97 196 LYS A N 1
ATOM 1544 C CA . LYS A 1 196 ? -7.183 10.768 -10.070 1.00 52.97 196 LYS A CA 1
ATOM 1545 C C . LYS A 1 196 ? -7.294 11.875 -11.098 1.00 52.97 196 LYS A C 1
ATOM 1547 O O . LYS A 1 196 ? -6.757 12.965 -10.909 1.00 52.97 196 LYS A O 1
ATOM 1552 N N . THR A 1 197 ? -7.993 11.614 -12.198 1.00 49.66 197 THR A N 1
ATOM 1553 C CA . THR A 1 197 ? -8.792 12.649 -12.802 1.00 49.66 197 THR A CA 1
ATOM 1554 C C . THR A 1 197 ? -9.677 13.095 -11.648 1.00 49.66 197 THR A C 1
ATOM 1556 O O . THR A 1 197 ? -10.737 12.528 -11.395 1.00 49.66 197 THR A O 1
ATOM 1559 N N . LYS A 1 198 ? -9.213 14.102 -10.886 1.00 50.00 198 LYS A N 1
ATOM 1560 C CA . LYS A 1 198 ? -10.131 15.072 -10.301 1.00 50.00 198 LYS A CA 1
ATOM 1561 C C . LYS A 1 198 ? -11.126 15.291 -11.428 1.00 50.00 198 LYS A C 1
ATOM 1563 O O . LYS A 1 198 ? -10.616 15.574 -12.517 1.00 50.00 198 LYS A O 1
ATOM 1568 N N . PRO A 1 199 ? -12.433 15.044 -11.247 1.00 50.09 199 PRO A N 1
ATOM 1569 C CA . PRO A 1 199 ? -13.393 15.280 -12.308 1.00 50.09 199 PRO A CA 1
ATOM 1570 C C . PRO A 1 199 ? -13.094 16.686 -12.808 1.00 50.09 199 PRO A C 1
ATOM 1572 O O . PRO A 1 199 ? -13.292 17.672 -12.096 1.00 50.09 199 PRO A O 1
ATOM 1575 N N . ARG A 1 200 ? -12.427 16.765 -13.963 1.00 45.22 200 ARG A N 1
ATOM 1576 C CA . ARG A 1 200 ? -12.158 18.027 -14.617 1.00 45.22 200 ARG A CA 1
ATOM 1577 C C . ARG A 1 200 ? -13.573 18.446 -14.912 1.00 45.22 200 ARG A C 1
ATOM 1579 O O . ARG A 1 200 ? -14.269 17.674 -15.560 1.00 45.22 200 ARG A O 1
ATOM 1586 N N . ALA A 1 201 ? -14.029 19.534 -14.299 1.00 53.19 201 ALA A N 1
ATOM 1587 C CA . ALA A 1 201 ? -15.351 20.073 -14.549 1.00 53.19 201 ALA A CA 1
ATOM 1588 C C . ALA A 1 201 ? -15.431 20.344 -16.055 1.00 53.19 201 ALA A C 1
ATOM 1590 O O . ALA A 1 201 ? -15.009 21.392 -16.538 1.00 53.19 201 ALA A O 1
ATOM 1591 N N . SER A 1 202 ? -15.838 19.334 -16.813 1.00 53.31 202 SER A N 1
ATOM 1592 C CA . SER A 1 202 ? -16.070 19.407 -18.232 1.00 53.31 202 SER A CA 1
ATOM 1593 C C . SER A 1 202 ? -17.343 20.214 -18.344 1.00 53.31 202 SER A C 1
ATOM 1595 O O . SER A 1 202 ? -18.433 19.750 -18.017 1.00 53.31 202 SER A O 1
ATOM 1597 N N . SER A 1 203 ? -17.146 21.478 -18.705 1.00 51.84 203 SER A N 1
ATOM 1598 C CA . SER A 1 203 ? -17.998 22.221 -19.624 1.00 51.84 203 SER A CA 1
ATOM 1599 C C . SER A 1 203 ? -19.162 21.389 -20.165 1.00 51.84 203 SER A C 1
ATOM 1601 O O . SER A 1 203 ? -18.959 20.477 -20.966 1.00 51.84 203 SER A O 1
ATOM 1603 N N . SER A 1 204 ? -20.351 21.741 -19.680 1.00 47.66 204 SER A N 1
ATOM 1604 C CA . SER A 1 204 ? -21.689 21.419 -20.163 1.00 47.66 204 SER A CA 1
ATOM 1605 C C . SER A 1 204 ? -21.751 20.651 -21.486 1.00 47.66 204 SER A C 1
ATOM 1607 O O . SER A 1 204 ? -21.817 21.253 -22.555 1.00 47.66 204 SER A O 1
ATOM 1609 N N . LEU A 1 205 ? -21.850 19.326 -21.411 1.00 46.12 205 LEU A N 1
ATOM 1610 C CA . LEU A 1 205 ? -22.675 18.603 -22.370 1.00 46.12 205 LEU A CA 1
ATOM 1611 C C . LEU A 1 205 ? -24.081 18.549 -21.782 1.00 46.12 205 LEU A C 1
ATOM 1613 O O . LEU A 1 205 ? -24.330 17.925 -20.751 1.00 46.12 205 LEU A O 1
ATOM 1617 N N . VAL A 1 206 ? -24.971 19.306 -22.419 1.00 51.34 206 VAL A N 1
ATOM 1618 C CA . VAL A 1 206 ? -26.408 19.311 -22.171 1.00 51.34 206 VAL A CA 1
ATOM 1619 C C . VAL A 1 206 ? -26.923 17.908 -22.477 1.00 51.34 206 VAL A C 1
ATOM 1621 O O . VAL A 1 206 ? -27.069 17.536 -23.635 1.00 51.34 206 VAL A O 1
ATOM 1624 N N . ILE A 1 207 ? -27.170 17.120 -21.434 1.00 49.47 207 ILE A N 1
ATOM 1625 C CA . ILE A 1 207 ? -28.016 15.933 -21.525 1.00 49.47 207 ILE A CA 1
ATOM 1626 C C . ILE A 1 207 ? -29.396 16.377 -21.048 1.00 49.47 207 ILE A C 1
ATOM 1628 O O . ILE A 1 207 ? -29.569 16.745 -19.884 1.00 49.47 207 ILE A O 1
ATOM 1632 N N . GLU A 1 208 ? -30.368 16.400 -21.958 1.00 58.62 208 GLU A N 1
ATOM 1633 C CA . GLU A 1 208 ? -31.760 16.664 -21.602 1.00 58.62 208 GLU A CA 1
ATOM 1634 C C . GLU A 1 208 ? -32.303 15.542 -20.697 1.00 58.62 208 GLU A C 1
ATOM 1636 O O . GLU A 1 208 ? -32.130 14.357 -20.999 1.00 58.62 208 GLU A O 1
ATOM 1641 N N . PRO A 1 209 ? -32.978 15.874 -19.582 1.00 51.88 209 PRO A N 1
ATOM 1642 C CA . PRO A 1 209 ? -33.513 14.869 -18.679 1.00 51.88 209 PRO A CA 1
ATOM 1643 C C . PRO A 1 209 ? -34.800 14.248 -19.238 1.00 51.88 209 PRO A C 1
ATOM 1645 O O . PRO A 1 209 ? -35.865 14.872 -19.262 1.00 51.88 209 PRO A O 1
ATOM 1648 N N . LEU A 1 210 ? -34.724 12.966 -19.602 1.00 49.06 210 LEU A N 1
ATOM 1649 C CA . LEU A 1 210 ? -35.890 12.107 -19.808 1.00 49.06 210 LEU A CA 1
ATOM 1650 C C . LEU A 1 210 ? -36.631 11.915 -18.475 1.00 49.06 210 LEU A C 1
ATOM 1652 O O . LEU A 1 210 ? -36.228 11.146 -17.603 1.00 49.06 210 LEU A O 1
ATOM 1656 N N . LYS A 1 211 ? -37.743 12.641 -18.330 1.00 56.91 211 LYS A N 1
ATOM 1657 C CA . LYS A 1 211 ? -38.702 12.512 -17.228 1.00 56.91 211 LYS A CA 1
ATOM 1658 C C . LYS A 1 211 ? -39.335 11.119 -17.225 1.00 56.91 211 LYS A C 1
ATOM 1660 O O . LYS A 1 211 ? -40.176 10.819 -18.070 1.00 56.91 211 LYS A O 1
ATOM 1665 N N . LYS A 1 212 ? -39.044 10.326 -16.194 1.00 59.69 212 LYS A N 1
ATOM 1666 C CA . LYS A 1 212 ? -39.994 9.344 -15.654 1.00 59.69 212 LYS A CA 1
ATOM 1667 C C . LYS A 1 212 ? -40.091 9.512 -14.133 1.00 59.69 212 LYS A C 1
ATOM 1669 O O . LYS A 1 212 ? -39.056 9.660 -13.484 1.00 59.69 212 LYS A O 1
ATOM 1674 N N . PRO A 1 213 ? -41.306 9.525 -13.557 1.00 51.12 213 PRO A N 1
ATOM 1675 C CA . PRO A 1 213 ? -41.491 9.688 -12.124 1.00 51.12 213 PRO A CA 1
ATOM 1676 C C . PRO A 1 213 ? -41.211 8.362 -11.410 1.00 51.12 213 PRO A C 1
ATOM 1678 O O . PRO A 1 213 ? -41.982 7.413 -11.523 1.00 51.12 213 PRO A O 1
ATOM 1681 N N . ILE A 1 214 ? -40.108 8.307 -10.666 1.00 47.56 214 ILE A N 1
ATOM 1682 C CA . ILE A 1 214 ? -39.869 7.270 -9.660 1.00 47.56 214 ILE A CA 1
ATOM 1683 C C . ILE A 1 214 ? -40.194 7.891 -8.304 1.00 47.56 214 ILE A C 1
ATOM 1685 O O . ILE A 1 214 ? -39.609 8.897 -7.905 1.00 47.56 214 ILE A O 1
ATOM 1689 N N . ILE A 1 215 ? -41.176 7.300 -7.629 1.00 57.84 215 ILE A N 1
ATOM 1690 C CA . ILE A 1 215 ? -41.597 7.637 -6.271 1.00 57.84 215 ILE A CA 1
ATOM 1691 C C . ILE A 1 215 ? -40.429 7.305 -5.335 1.00 57.84 215 ILE A C 1
ATOM 1693 O O . ILE A 1 215 ? -40.067 6.139 -5.191 1.00 57.84 215 ILE A O 1
ATOM 1697 N N . GLN A 1 216 ? -39.817 8.325 -4.729 1.00 44.12 216 GLN A N 1
ATOM 1698 C CA . GLN A 1 216 ? -38.768 8.143 -3.726 1.00 44.12 216 GLN A CA 1
ATOM 1699 C C . GLN A 1 216 ? -39.381 8.050 -2.319 1.00 44.12 216 GLN A C 1
ATOM 1701 O O . GLN A 1 216 ? -40.210 8.893 -1.964 1.00 44.12 216 GLN A O 1
ATOM 1706 N N . PRO A 1 217 ? -38.960 7.079 -1.489 1.00 45.22 217 PRO A N 1
ATOM 1707 C CA . PRO A 1 217 ? -39.194 7.126 -0.055 1.00 45.22 217 PRO A CA 1
ATOM 1708 C C . PRO A 1 217 ? -38.351 8.248 0.566 1.00 45.22 217 PRO A C 1
ATOM 1710 O O . PRO A 1 217 ? -37.196 8.460 0.196 1.00 45.22 217 PRO A O 1
ATOM 1713 N N . GLN A 1 218 ? -38.946 8.985 1.503 1.00 43.56 218 GLN A N 1
ATOM 1714 C CA . GLN A 1 218 ? -38.311 10.115 2.175 1.00 43.56 218 GLN A CA 1
ATOM 1715 C C . GLN A 1 218 ? -37.121 9.649 3.026 1.00 43.56 218 GLN A C 1
ATOM 1717 O O . GLN A 1 218 ? -37.293 9.171 4.145 1.00 43.56 218 GLN A O 1
ATOM 1722 N N . GLN A 1 219 ? -35.906 9.814 2.502 1.00 48.78 219 GLN A N 1
ATOM 1723 C CA . GLN A 1 219 ? -34.683 9.824 3.298 1.00 48.78 219 GLN A CA 1
ATOM 1724 C C . GLN A 1 219 ? -34.292 11.269 3.595 1.00 48.78 219 GLN A C 1
ATOM 1726 O O . GLN A 1 219 ? -33.918 12.048 2.720 1.00 48.78 219 GLN A O 1
ATOM 1731 N N . GLU A 1 220 ? -34.395 11.617 4.870 1.00 47.75 220 GLU A N 1
ATOM 1732 C CA . GLU A 1 220 ? -34.054 12.916 5.424 1.00 47.75 220 GLU A CA 1
ATOM 1733 C C . GLU A 1 220 ? -32.522 13.061 5.483 1.00 47.75 220 GLU A C 1
ATOM 1735 O O . GLU A 1 220 ? -31.860 12.754 6.475 1.00 47.75 220 GLU A O 1
ATOM 1740 N N . SER A 1 221 ? -31.919 13.484 4.369 1.00 44.81 221 SER A N 1
ATOM 1741 C CA . SER A 1 221 ? -30.485 13.756 4.288 1.00 44.81 221 SER A CA 1
ATOM 1742 C C . SER A 1 221 ? -30.153 15.024 5.076 1.00 44.81 221 SER A C 1
ATOM 1744 O O . SER A 1 221 ? -30.369 16.146 4.605 1.00 44.81 221 SER A O 1
ATOM 1746 N N . ARG A 1 222 ? -29.581 14.874 6.273 1.00 44.50 222 ARG A N 1
ATOM 1747 C CA . ARG A 1 222 ? -28.907 15.987 6.949 1.00 44.50 222 ARG A CA 1
ATOM 1748 C C . ARG A 1 222 ? -27.658 16.348 6.147 1.00 44.50 222 ARG A C 1
ATOM 1750 O O . ARG A 1 222 ? -26.635 15.678 6.235 1.00 44.50 222 ARG A O 1
ATOM 1757 N N . LYS A 1 223 ? -27.762 17.414 5.350 1.00 38.19 223 LYS A N 1
ATOM 1758 C CA . LYS A 1 223 ? -26.633 18.110 4.721 1.00 38.19 223 LYS A CA 1
ATOM 1759 C C . LYS A 1 223 ? -25.615 18.466 5.808 1.00 38.19 223 LYS A C 1
ATOM 1761 O O . LYS A 1 223 ? -25.843 19.383 6.593 1.00 38.19 223 LYS A O 1
ATOM 1766 N N . ILE A 1 224 ? -24.498 17.745 5.860 1.00 41.06 224 ILE A N 1
ATOM 1767 C CA . ILE A 1 224 ? -23.333 18.177 6.629 1.00 41.06 224 ILE A CA 1
ATOM 1768 C C . ILE A 1 224 ? -22.630 19.229 5.774 1.00 41.06 224 ILE A C 1
ATOM 1770 O O . ILE A 1 224 ? -21.872 18.921 4.856 1.00 41.06 224 ILE A O 1
ATOM 1774 N N . THR A 1 225 ? -22.954 20.490 6.041 1.00 38.38 225 THR A N 1
ATOM 1775 C CA . THR A 1 225 ? -22.238 21.638 5.493 1.00 38.38 225 THR A CA 1
ATOM 1776 C C . THR A 1 225 ? -20.877 21.700 6.177 1.00 38.38 225 THR A C 1
ATOM 1778 O O . THR A 1 225 ? -20.778 22.098 7.336 1.00 38.38 225 THR A O 1
ATOM 1781 N N . TYR A 1 226 ? -19.822 21.290 5.476 1.00 40.03 226 TYR A N 1
ATOM 1782 C CA . TYR A 1 226 ? -18.459 21.579 5.906 1.00 40.03 226 TYR A CA 1
ATOM 1783 C C . TYR A 1 226 ? -18.223 23.071 5.699 1.00 40.03 226 TYR A C 1
ATOM 1785 O O . TYR A 1 226 ? -17.992 23.523 4.578 1.00 40.03 226 TYR A O 1
ATOM 1793 N N . LEU A 1 227 ? -18.335 23.842 6.779 1.00 37.75 227 LEU A N 1
ATOM 1794 C CA . LEU A 1 227 ? -17.828 25.203 6.781 1.00 37.75 227 LEU A CA 1
ATOM 1795 C C . LEU A 1 227 ? -16.307 25.118 6.586 1.00 37.75 227 LEU A C 1
ATOM 1797 O O . LEU A 1 227 ? -15.658 24.355 7.313 1.00 37.75 227 LEU A O 1
ATOM 1801 N N . PRO A 1 228 ? -15.733 25.836 5.606 1.00 38.78 228 PRO A N 1
ATOM 1802 C CA . PRO A 1 228 ? -14.291 25.986 5.530 1.00 38.78 228 PRO A CA 1
ATOM 1803 C C . PRO A 1 228 ? -13.820 26.531 6.878 1.00 38.78 228 PRO A C 1
ATOM 1805 O O . PRO A 1 228 ? -14.293 27.561 7.352 1.00 38.78 228 PRO A O 1
ATOM 1808 N N . ILE A 1 229 ? -12.949 25.775 7.544 1.00 40.84 229 ILE A N 1
ATOM 1809 C CA . ILE A 1 229 ? -12.276 26.261 8.741 1.00 40.84 229 ILE A CA 1
ATOM 1810 C C . ILE A 1 229 ? -11.253 27.256 8.216 1.00 40.84 229 ILE A C 1
ATOM 1812 O O . ILE A 1 229 ? -10.178 26.855 7.766 1.00 40.84 229 ILE A O 1
ATOM 1816 N N . ASP A 1 230 ? -11.612 28.535 8.229 1.00 36.94 230 ASP A N 1
ATOM 1817 C CA . ASP A 1 230 ? -10.655 29.613 8.047 1.00 36.94 230 ASP A CA 1
ATOM 1818 C C . ASP A 1 230 ? -9.654 29.509 9.197 1.00 36.94 230 ASP A C 1
ATOM 1820 O O . ASP A 1 230 ? -9.922 29.841 10.354 1.00 36.94 230 ASP A O 1
ATOM 1824 N N . VAL A 1 231 ? -8.504 28.903 8.900 1.00 42.12 231 VAL A N 1
ATOM 1825 C CA . VAL A 1 231 ? -7.405 28.809 9.848 1.00 42.12 231 VAL A CA 1
ATOM 1826 C C . VAL A 1 231 ? -6.804 30.200 9.906 1.00 42.12 231 VAL A C 1
ATOM 1828 O O . VAL A 1 231 ? -5.986 30.570 9.071 1.00 42.12 231 VAL A O 1
ATOM 1831 N N . ASP A 1 232 ? -7.242 30.979 10.887 1.00 45.88 232 ASP A N 1
ATOM 1832 C CA . ASP A 1 232 ? -6.643 32.264 11.208 1.00 45.88 232 ASP A CA 1
ATOM 1833 C C . ASP A 1 232 ? -5.153 32.038 11.534 1.00 45.88 232 ASP A C 1
ATOM 1835 O O . ASP A 1 232 ? -4.780 31.524 12.594 1.00 45.88 232 ASP A O 1
ATOM 1839 N N . TYR A 1 233 ? -4.278 32.366 10.579 1.00 51.16 233 TYR A N 1
ATOM 1840 C CA . TYR A 1 233 ? -2.822 32.429 10.765 1.00 51.16 233 TYR A CA 1
ATOM 1841 C C . TYR A 1 233 ? -2.401 33.748 11.435 1.00 51.16 233 TYR A C 1
ATOM 1843 O O . TYR A 1 233 ? -1.216 34.082 11.483 1.00 51.16 233 TYR A O 1
ATOM 1851 N N . SER A 1 234 ? -3.362 34.496 11.978 1.00 50.28 234 SER A N 1
ATOM 1852 C CA . SER A 1 234 ? -3.182 35.760 12.682 1.00 50.28 234 SER A CA 1
ATOM 1853 C C . SER A 1 234 ? -2.568 35.547 14.076 1.00 50.28 234 SER A C 1
ATOM 1855 O O . SER A 1 234 ? -3.195 35.713 15.113 1.00 50.28 234 SER A O 1
ATOM 1857 N N . GLY A 1 235 ? -1.289 35.162 14.106 1.00 50.12 235 GLY A N 1
ATOM 1858 C CA . GLY A 1 235 ? -0.298 35.662 15.070 1.00 50.12 235 GLY A CA 1
ATOM 1859 C C . GLY A 1 235 ? -0.471 35.379 16.569 1.00 50.12 235 GLY A C 1
ATOM 1860 O O . GLY A 1 235 ? 0.396 35.786 17.342 1.00 50.12 235 GLY A O 1
ATOM 1861 N N . ALA A 1 236 ? -1.506 34.672 17.024 1.00 56.22 236 ALA A N 1
ATOM 1862 C CA . ALA A 1 236 ? -1.574 34.203 18.403 1.00 56.22 236 ALA A CA 1
ATOM 1863 C C . ALA A 1 236 ? -0.492 33.132 18.603 1.00 56.22 236 ALA A C 1
ATOM 1865 O O . ALA A 1 236 ? -0.640 31.994 18.157 1.00 56.22 236 ALA A O 1
ATOM 1866 N N . MET A 1 237 ? 0.625 33.531 19.224 1.00 63.06 237 MET A N 1
ATOM 1867 C CA . MET A 1 237 ? 1.805 32.707 19.496 1.00 63.06 237 MET A CA 1
ATOM 1868 C C . MET A 1 237 ? 1.419 31.328 20.035 1.00 63.06 237 MET A C 1
ATOM 1870 O O . MET A 1 237 ? 1.220 31.135 21.238 1.00 63.06 237 MET A O 1
ATOM 1874 N N . PHE A 1 238 ? 1.370 30.340 19.146 1.00 75.50 238 PHE A N 1
ATOM 1875 C CA . PHE A 1 238 ? 1.266 28.952 19.547 1.00 75.50 238 PHE A CA 1
ATOM 1876 C C . PHE A 1 238 ? 2.591 28.580 20.205 1.00 75.50 238 PHE A C 1
ATOM 1878 O O . PHE A 1 238 ? 3.600 28.343 19.538 1.00 75.50 238 PHE A O 1
ATOM 1885 N N . LYS A 1 239 ? 2.620 28.602 21.540 1.00 85.50 239 LYS A N 1
ATOM 1886 C CA . LYS A 1 239 ? 3.810 28.219 22.296 1.00 85.50 239 LYS A CA 1
ATOM 1887 C C . LYS A 1 239 ? 4.056 26.741 22.048 1.00 85.50 239 LYS A C 1
ATOM 1889 O O . LYS A 1 239 ? 3.310 25.888 22.526 1.00 85.50 239 LYS A O 1
ATOM 1894 N N . ARG A 1 240 ? 5.105 26.448 21.280 1.00 89.62 240 ARG A N 1
ATOM 1895 C CA . ARG A 1 240 ? 5.545 25.078 21.033 1.00 89.62 240 ARG A CA 1
ATOM 1896 C C . ARG A 1 240 ? 5.778 24.401 22.391 1.00 89.62 240 ARG A C 1
ATOM 1898 O O . ARG A 1 240 ? 6.515 24.958 23.209 1.00 89.62 240 ARG A O 1
ATOM 1905 N N . PRO A 1 241 ? 5.153 23.243 22.665 1.00 93.38 241 PRO A N 1
ATOM 1906 C CA . PRO A 1 241 ? 5.324 22.576 23.941 1.00 93.38 241 PRO A CA 1
ATOM 1907 C C . PRO A 1 241 ? 6.791 22.212 24.136 1.00 93.38 241 PRO A C 1
ATOM 1909 O O . PRO A 1 241 ? 7.489 21.797 23.207 1.00 93.38 241 PRO A O 1
ATOM 1912 N N . THR A 1 242 ? 7.259 22.355 25.371 1.00 96.44 242 THR A N 1
ATOM 1913 C CA . THR A 1 242 ? 8.602 21.912 25.753 1.00 96.44 242 THR A CA 1
ATOM 1914 C C . THR A 1 242 ? 8.753 20.407 25.514 1.00 96.44 242 THR A C 1
ATOM 1916 O O . THR A 1 242 ? 7.775 19.656 25.543 1.00 96.44 242 THR A O 1
ATOM 1919 N N . GLY A 1 243 ? 9.988 19.921 25.358 1.00 96.44 243 GLY A N 1
ATOM 1920 C CA . GLY A 1 243 ? 10.236 18.488 25.153 1.00 96.44 243 GLY A CA 1
ATOM 1921 C C . GLY A 1 243 ? 9.629 17.592 26.247 1.00 96.44 243 GLY A C 1
ATOM 1922 O O . GLY A 1 243 ? 9.193 16.478 25.962 1.00 96.44 243 GLY A O 1
ATOM 1923 N N . LYS A 1 244 ? 9.524 18.088 27.489 1.00 97.25 244 LYS A N 1
ATOM 1924 C CA . LYS A 1 244 ? 8.864 17.376 28.599 1.00 97.25 244 LYS A CA 1
ATOM 1925 C C . LYS A 1 244 ? 7.349 17.270 28.401 1.00 97.25 244 LYS A C 1
ATOM 1927 O O . LYS A 1 244 ? 6.789 16.191 28.578 1.00 97.25 244 LYS A O 1
ATOM 1932 N N . GLN A 1 245 ? 6.699 18.362 28.001 1.00 96.00 245 GLN A N 1
ATOM 1933 C CA . GLN A 1 245 ? 5.266 18.368 27.696 1.00 96.00 245 GLN A CA 1
ATOM 1934 C C . GLN A 1 245 ? 4.958 17.452 26.511 1.00 96.00 245 GLN A C 1
ATOM 1936 O O . GLN A 1 245 ? 4.036 16.647 26.590 1.00 96.00 245 GLN A O 1
ATOM 1941 N N . LEU A 1 246 ? 5.782 17.491 25.461 1.00 97.12 246 LEU A N 1
ATOM 1942 C CA . LEU A 1 246 ? 5.598 16.631 24.295 1.00 97.12 246 LEU A CA 1
ATOM 1943 C C . LEU A 1 246 ? 5.700 15.139 24.651 1.00 97.12 246 LEU A C 1
ATOM 1945 O O . LEU A 1 246 ? 4.867 14.349 24.214 1.00 97.12 246 LEU A O 1
ATOM 1949 N N . LYS A 1 247 ? 6.665 14.750 25.497 1.00 97.44 247 LYS A N 1
ATOM 1950 C CA . LYS A 1 247 ? 6.772 13.368 26.000 1.00 97.44 247 LYS A CA 1
ATOM 1951 C C . LYS A 1 247 ? 5.519 12.926 26.761 1.00 97.44 247 LYS A C 1
ATOM 1953 O O . LYS A 1 247 ? 5.087 11.792 26.575 1.00 97.44 247 LYS A O 1
ATOM 1958 N N . LYS A 1 248 ? 4.920 13.813 27.566 1.00 97.81 248 LYS A N 1
ATOM 1959 C CA . LYS A 1 248 ? 3.667 13.534 28.285 1.00 97.81 248 LYS A CA 1
ATOM 1960 C C . LYS A 1 248 ? 2.499 13.306 27.319 1.00 97.81 248 LYS A C 1
ATOM 1962 O O . LYS A 1 248 ? 1.815 12.301 27.436 1.00 97.81 248 LYS A O 1
ATOM 1967 N N . LEU A 1 249 ? 2.345 14.165 26.308 1.00 97.50 249 LEU A N 1
ATOM 1968 C CA . LEU A 1 249 ? 1.301 14.019 25.281 1.00 97.50 249 LEU A CA 1
ATOM 1969 C C . LEU A 1 249 ? 1.435 12.704 24.496 1.00 97.50 249 LEU A C 1
ATOM 1971 O O . LEU A 1 249 ? 0.446 12.030 24.217 1.00 97.50 249 LEU A O 1
ATOM 1975 N N . ILE A 1 250 ? 2.666 12.312 24.157 1.00 97.62 250 ILE A N 1
ATOM 1976 C CA . ILE A 1 250 ? 2.930 11.037 23.479 1.00 97.62 250 ILE A CA 1
ATOM 1977 C C . ILE A 1 250 ? 2.608 9.851 24.398 1.00 97.62 250 ILE A C 1
ATOM 1979 O O . ILE A 1 250 ? 2.053 8.862 23.925 1.00 97.62 250 ILE A O 1
ATOM 1983 N N . ALA A 1 251 ? 2.939 9.931 25.689 1.00 97.81 251 ALA A N 1
ATOM 1984 C CA . ALA A 1 251 ? 2.589 8.895 26.658 1.00 97.81 251 ALA A CA 1
ATOM 1985 C C . ALA A 1 251 ? 1.064 8.735 26.790 1.00 97.81 251 ALA A C 1
ATOM 1987 O O . ALA A 1 251 ? 0.574 7.608 26.754 1.00 97.81 251 ALA A O 1
ATOM 1988 N N . ASP A 1 252 ? 0.314 9.840 26.822 1.00 97.56 252 ASP A N 1
ATOM 1989 C CA . ASP A 1 252 ? -1.154 9.819 26.865 1.00 97.56 252 ASP A CA 1
ATOM 1990 C C . ASP A 1 252 ? -1.763 9.167 25.610 1.00 97.56 252 ASP A C 1
ATOM 1992 O O . ASP A 1 252 ? -2.731 8.412 25.704 1.00 97.56 252 ASP A O 1
ATOM 1996 N N . LEU A 1 253 ? -1.187 9.400 24.424 1.00 97.31 253 LEU A N 1
ATOM 1997 C CA . LEU A 1 253 ? -1.604 8.709 23.195 1.00 97.31 253 LEU A CA 1
ATOM 1998 C C . LEU A 1 253 ? -1.233 7.217 23.213 1.00 97.31 253 LEU A C 1
ATOM 2000 O O . LEU A 1 253 ? -2.015 6.387 22.751 1.00 97.31 253 LEU A O 1
ATOM 2004 N N . LYS A 1 254 ? -0.085 6.847 23.790 1.00 97.31 254 LYS A N 1
ATOM 2005 C CA . LYS A 1 254 ? 0.298 5.436 23.960 1.00 97.31 254 LYS A CA 1
ATOM 2006 C C . LYS A 1 254 ? -0.661 4.686 24.881 1.00 97.31 254 LYS A C 1
ATOM 2008 O O . LYS A 1 254 ? -1.039 3.566 24.553 1.00 97.31 254 LYS A O 1
ATOM 2013 N N . LEU A 1 255 ? -1.122 5.316 25.965 1.00 97.19 255 LEU A N 1
ATOM 2014 C CA . LEU A 1 255 ? -2.152 4.754 26.851 1.00 97.19 255 LEU A CA 1
ATOM 2015 C C . LEU A 1 255 ? -3.489 4.509 26.131 1.00 97.19 255 LEU A C 1
ATOM 2017 O O . LEU A 1 255 ? -4.245 3.631 26.529 1.00 97.19 255 LEU A O 1
ATOM 2021 N N . ARG A 1 256 ? -3.764 5.240 25.044 1.00 96.38 256 ARG A N 1
ATOM 2022 C CA . ARG A 1 256 ? -4.945 5.054 24.180 1.00 96.38 256 ARG A CA 1
ATOM 2023 C C . ARG A 1 256 ? -4.738 4.018 23.065 1.00 96.38 256 ARG A C 1
ATOM 2025 O O . ARG A 1 256 ? -5.582 3.902 22.184 1.00 96.38 256 ARG A O 1
ATOM 2032 N N . GLY A 1 257 ? -3.621 3.287 23.073 1.00 96.38 257 GLY A N 1
ATOM 2033 C CA . GLY A 1 257 ? -3.329 2.220 22.110 1.00 96.38 257 GLY A CA 1
ATOM 2034 C C . GLY A 1 257 ? -2.584 2.665 20.847 1.00 96.38 257 GLY A C 1
ATOM 2035 O O . GLY A 1 257 ? -2.408 1.868 19.925 1.00 96.38 257 GLY A O 1
ATOM 2036 N N . PHE A 1 258 ? -2.110 3.914 20.770 1.00 96.81 258 PHE A N 1
ATOM 2037 C CA . PHE A 1 258 ? -1.306 4.374 19.634 1.00 96.81 258 PHE A CA 1
ATOM 2038 C C . PHE A 1 258 ? 0.185 4.097 19.871 1.00 96.81 258 PHE A C 1
ATOM 2040 O O . PHE A 1 258 ? 0.871 4.828 20.584 1.00 96.81 258 PHE A O 1
ATOM 2047 N N . THR A 1 259 ? 0.710 3.037 19.254 1.00 95.88 259 THR A N 1
ATOM 2048 C CA . THR A 1 259 ? 2.093 2.567 19.470 1.00 95.88 259 THR A CA 1
ATOM 2049 C C . THR A 1 259 ? 3.139 3.317 18.640 1.00 95.88 259 THR A C 1
ATOM 2051 O O . THR A 1 259 ? 4.283 3.482 19.073 1.00 95.88 259 THR A O 1
ATOM 2054 N N . ASN A 1 260 ? 2.768 3.819 17.457 1.00 96.81 260 ASN A N 1
ATOM 2055 C CA . ASN A 1 260 ? 3.706 4.461 16.539 1.00 96.81 260 ASN A CA 1
ATOM 2056 C C . ASN A 1 260 ? 3.994 5.920 16.937 1.00 96.81 260 ASN A C 1
ATOM 2058 O O . ASN A 1 260 ? 3.238 6.840 16.622 1.00 96.81 260 ASN A O 1
ATOM 2062 N N . THR A 1 261 ? 5.145 6.129 17.579 1.00 96.81 261 THR A N 1
ATOM 2063 C CA . THR A 1 261 ? 5.599 7.443 18.061 1.00 96.81 261 THR A CA 1
ATOM 2064 C C . THR A 1 261 ? 5.674 8.499 16.949 1.00 96.81 261 THR A C 1
ATOM 2066 O O . THR A 1 261 ? 5.287 9.644 17.175 1.00 96.81 261 THR A O 1
ATOM 2069 N N . HIS A 1 262 ? 6.119 8.134 15.740 1.00 97.19 262 HIS A N 1
ATOM 2070 C CA . HIS A 1 262 ? 6.238 9.072 14.619 1.00 97.19 262 HIS A CA 1
ATOM 2071 C C . HIS A 1 262 ? 4.863 9.558 14.137 1.00 97.19 262 HIS A C 1
ATOM 2073 O O . HIS A 1 262 ? 4.652 10.760 13.965 1.00 97.19 262 HIS A O 1
ATOM 2079 N N . LYS A 1 263 ? 3.892 8.642 14.007 1.00 96.44 263 LYS A N 1
ATOM 2080 C CA . LYS A 1 263 ? 2.503 8.997 13.673 1.00 96.44 263 LYS A CA 1
ATOM 2081 C C . LYS A 1 263 ? 1.881 9.890 14.752 1.00 96.44 263 LYS A C 1
ATOM 2083 O O . LYS A 1 263 ? 1.268 10.898 14.408 1.00 96.44 263 LYS A O 1
ATOM 2088 N N . CYS A 1 264 ? 2.105 9.593 16.036 1.00 96.75 264 CYS A N 1
ATOM 2089 C CA . CYS A 1 264 ? 1.634 10.431 17.145 1.00 96.75 264 CYS A CA 1
ATOM 2090 C C . CYS A 1 264 ? 2.220 11.848 17.101 1.00 96.75 264 CYS A C 1
ATOM 2092 O O . CYS A 1 264 ? 1.483 12.815 17.266 1.00 96.75 264 CYS A O 1
ATOM 2094 N N . MET A 1 265 ? 3.524 11.992 16.835 1.00 96.12 265 MET A N 1
ATOM 2095 C CA . MET A 1 265 ? 4.160 13.309 16.700 1.00 96.12 265 MET A CA 1
ATOM 2096 C C . MET A 1 265 ? 3.612 14.099 15.510 1.00 96.12 265 MET A C 1
ATOM 2098 O O . MET A 1 265 ? 3.335 15.288 15.648 1.00 96.12 265 MET A O 1
ATOM 2102 N N . SER A 1 266 ? 3.418 13.446 14.360 1.00 96.44 266 SER A N 1
ATOM 2103 C CA . SER A 1 266 ? 2.841 14.088 13.174 1.00 96.44 266 SER A CA 1
ATOM 2104 C C . SER A 1 266 ? 1.396 14.540 13.420 1.00 96.44 266 SER A C 1
ATOM 2106 O O . SER A 1 266 ? 1.043 15.670 13.088 1.00 96.44 266 SER A O 1
ATOM 2108 N N . ALA A 1 267 ? 0.574 13.703 14.061 1.00 96.75 267 ALA A N 1
ATOM 2109 C CA . ALA A 1 267 ? -0.802 14.045 14.417 1.00 96.75 267 ALA A CA 1
ATOM 2110 C C . ALA A 1 267 ? -0.869 15.200 15.428 1.00 96.75 267 ALA A C 1
ATOM 2112 O O . ALA A 1 267 ? -1.642 16.131 15.219 1.00 96.75 267 ALA A O 1
ATOM 2113 N N . LEU A 1 268 ? -0.010 15.188 16.456 1.00 96.44 268 LEU A N 1
ATOM 2114 C CA . LEU A 1 268 ? 0.126 16.283 17.423 1.00 96.44 268 LEU A CA 1
ATOM 2115 C C . LEU A 1 268 ? 0.560 17.590 16.754 1.00 96.44 268 LEU A C 1
ATOM 2117 O O . LEU A 1 268 ? 0.048 18.648 17.094 1.00 96.44 268 LEU A O 1
ATOM 2121 N N . ALA A 1 269 ? 1.471 17.549 15.781 1.00 95.44 269 ALA A N 1
ATOM 2122 C CA . ALA A 1 269 ? 1.854 18.752 15.045 1.00 95.44 269 ALA A CA 1
ATOM 2123 C C . ALA A 1 269 ? 0.679 19.313 14.220 1.00 95.44 269 ALA A C 1
ATOM 2125 O O . ALA A 1 269 ? 0.446 20.520 14.224 1.00 95.44 269 ALA A O 1
ATOM 2126 N N . LYS A 1 270 ? -0.094 18.439 13.562 1.00 94.94 270 LYS A N 1
ATOM 2127 C CA . LYS A 1 270 ? -1.256 18.825 12.741 1.00 94.94 270 LYS A CA 1
ATOM 2128 C C . LYS A 1 270 ? -2.422 19.372 13.565 1.00 94.94 270 LYS A C 1
ATOM 2130 O O . LYS A 1 270 ? -3.089 20.303 13.132 1.00 94.94 270 LYS A O 1
ATOM 2135 N N . SER A 1 271 ? -2.658 18.819 14.750 1.00 95.00 271 SER A N 1
ATOM 2136 C CA . SER A 1 271 ? -3.749 19.209 15.654 1.00 95.00 271 SER A CA 1
ATOM 2137 C C . SER A 1 271 ? -3.410 20.389 16.566 1.00 95.00 271 SER A C 1
ATOM 2139 O O . SER A 1 271 ? -4.172 20.691 17.483 1.00 95.00 271 SER A O 1
ATOM 2141 N N . LYS A 1 272 ? -2.243 21.019 16.374 1.00 94.25 272 LYS A N 1
ATOM 2142 C CA . LYS A 1 272 ? -1.710 22.035 17.288 1.00 94.25 272 LYS A CA 1
ATOM 2143 C C . LYS A 1 272 ? -1.624 21.523 18.741 1.00 94.25 272 LYS A C 1
ATOM 2145 O O . LYS A 1 272 ? -1.890 22.247 19.692 1.00 94.25 272 LYS A O 1
ATOM 2150 N N . TYR A 1 273 ? -1.208 20.270 18.907 1.00 94.56 273 TYR A N 1
ATOM 2151 C CA . TYR A 1 273 ? -0.958 19.578 20.175 1.00 94.56 273 TYR A CA 1
ATOM 2152 C C . TYR A 1 273 ? -2.199 19.289 21.038 1.00 94.56 273 TYR A C 1
ATOM 2154 O O . TYR A 1 273 ? -2.053 18.966 22.218 1.00 94.56 273 TYR A O 1
ATOM 2162 N N . ASP A 1 274 ? -3.405 19.328 20.466 1.00 95.12 274 ASP A N 1
ATOM 2163 C CA . ASP A 1 274 ? -4.619 18.855 21.139 1.00 95.12 274 ASP A CA 1
ATOM 2164 C C . ASP A 1 274 ? -4.695 17.317 21.096 1.00 95.12 274 ASP A C 1
ATOM 2166 O O . ASP A 1 274 ? -4.677 16.700 20.026 1.00 95.12 274 ASP A O 1
ATOM 2170 N N . ILE A 1 275 ? -4.781 16.674 22.265 1.00 94.88 275 ILE A N 1
ATOM 2171 C CA . ILE A 1 275 ? -4.802 15.206 22.385 1.00 94.88 275 ILE A CA 1
ATOM 2172 C C . ILE A 1 275 ? -6.044 14.601 21.719 1.00 94.88 275 ILE A C 1
ATOM 2174 O O . ILE A 1 275 ? -5.932 13.562 21.065 1.00 94.88 275 ILE A O 1
ATOM 2178 N N . LYS A 1 276 ? -7.220 15.223 21.875 1.00 96.38 276 LYS A N 1
ATOM 2179 C CA . LYS A 1 276 ? -8.487 14.713 21.332 1.00 96.38 276 LYS A CA 1
ATOM 2180 C C . LYS A 1 276 ? -8.465 14.781 19.809 1.00 96.38 276 LYS A C 1
ATOM 2182 O O . LYS A 1 276 ? -8.640 13.752 19.159 1.00 96.38 276 LYS A O 1
ATOM 2187 N N . CYS A 1 277 ? -8.119 15.941 19.252 1.00 96.06 277 CYS A N 1
ATOM 2188 C CA . CYS A 1 277 ? -8.003 16.114 17.803 1.00 96.06 277 CYS A CA 1
ATOM 2189 C C . CYS A 1 277 ? -6.915 15.207 17.204 1.00 96.06 277 CYS A C 1
ATOM 2191 O O . CYS A 1 277 ? -7.096 14.639 16.131 1.00 96.06 277 CYS A O 1
ATOM 2193 N N . SER A 1 278 ? -5.791 15.015 17.905 1.00 95.62 278 SER A N 1
ATOM 2194 C CA . SER A 1 278 ? -4.739 14.086 17.459 1.00 95.62 278 SER A CA 1
ATOM 2195 C C . SER A 1 278 ? -5.224 12.642 17.394 1.00 95.62 278 SER A C 1
ATOM 2197 O O . SER A 1 278 ? -4.886 11.932 16.449 1.00 95.62 278 SER A O 1
ATOM 2199 N N . ALA A 1 279 ? -6.008 12.202 18.381 1.00 96.62 279 ALA A N 1
ATOM 2200 C CA . ALA A 1 279 ? -6.580 10.861 18.398 1.00 96.62 279 ALA A CA 1
ATOM 2201 C C . ALA A 1 279 ? -7.568 10.660 17.238 1.00 96.62 279 ALA A C 1
ATOM 2203 O O . ALA A 1 279 ? -7.505 9.633 16.568 1.00 96.62 279 ALA A O 1
ATOM 2204 N N . GLU A 1 280 ? -8.408 11.654 16.935 1.00 96.81 280 GLU A N 1
ATOM 2205 C CA . GLU A 1 280 ? -9.303 11.607 15.771 1.00 96.81 280 GLU A CA 1
ATOM 2206 C C . GLU A 1 280 ? -8.537 11.513 14.444 1.00 96.81 280 GLU A C 1
ATOM 2208 O O . GLU A 1 280 ? -8.887 10.701 13.589 1.00 96.81 280 GLU A O 1
ATOM 2213 N N . ILE A 1 281 ? -7.460 12.292 14.277 1.00 96.00 281 ILE A N 1
ATOM 2214 C CA . ILE A 1 281 ? -6.593 12.220 13.087 1.00 96.00 281 ILE A CA 1
ATOM 2215 C C . ILE A 1 281 ? -5.965 10.826 12.951 1.00 96.00 281 ILE A C 1
ATOM 2217 O O . ILE A 1 281 ? -5.861 10.303 11.844 1.00 96.00 281 ILE A O 1
ATOM 2221 N N . LEU A 1 282 ? -5.543 10.217 14.063 1.00 96.25 282 LEU A N 1
ATOM 2222 C CA . LEU A 1 282 ? -4.938 8.885 14.065 1.00 96.25 282 LEU A CA 1
ATOM 2223 C C . LEU A 1 282 ? -5.942 7.763 13.775 1.00 96.25 282 LEU A C 1
ATOM 2225 O O . LEU A 1 282 ? -5.537 6.737 13.236 1.00 96.25 282 LEU A O 1
ATOM 2229 N N . LEU A 1 283 ? -7.217 7.942 14.127 1.00 95.75 283 LEU A N 1
ATOM 2230 C CA . LEU A 1 283 ? -8.283 6.985 13.820 1.00 95.75 283 LEU A CA 1
ATOM 2231 C C . LEU A 1 283 ? -8.727 7.066 12.357 1.00 95.75 283 LEU A C 1
ATOM 2233 O O . LEU A 1 283 ? -8.953 6.030 11.754 1.00 95.75 283 LEU A O 1
ATOM 2237 N N . LYS A 1 284 ? -8.784 8.268 11.772 1.00 93.19 284 LYS A N 1
ATOM 2238 C CA . LYS A 1 284 ? -9.173 8.475 10.362 1.00 93.19 284 LYS A CA 1
ATOM 2239 C C . LYS A 1 284 ? -8.127 8.017 9.335 1.00 93.19 284 LYS A C 1
ATOM 2241 O O . LYS A 1 284 ? -8.406 8.042 8.145 1.00 93.19 284 LYS A O 1
ATOM 2246 N N . GLY A 1 285 ? -6.905 7.713 9.776 1.00 81.94 285 GLY A N 1
ATOM 2247 C CA . GLY A 1 285 ? -5.800 7.272 8.916 1.00 81.94 285 GLY A CA 1
ATOM 2248 C C . GLY A 1 285 ? -5.403 5.806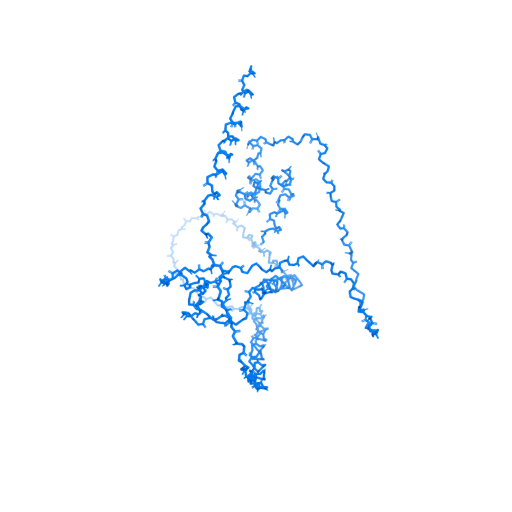 9.103 1.00 81.94 285 GLY A C 1
ATOM 2249 O O . GLY A 1 285 ? -4.302 5.435 8.684 1.00 81.94 285 GLY A O 1
ATOM 2250 N N . LYS A 1 286 ? -6.224 5.028 9.811 1.00 58.69 286 LYS A N 1
ATOM 2251 C CA . LYS A 1 286 ? -6.190 3.564 9.793 1.00 58.69 286 LYS A CA 1
ATOM 2252 C C . LYS A 1 286 ? -7.189 3.084 8.760 1.00 58.69 286 LYS A C 1
ATOM 2254 O O . LYS A 1 286 ? -6.833 2.085 8.114 1.00 58.69 286 LYS A O 1
#

Secondary structure (DSSP, 8-state):
----HHHHHHHHHHHHHHHHHHHHTTSS-------------------------SSGGGTTTTTTTTTGGGGSGGGGGG-SS--------------------------------------HHHHHHHHHHHHHHHHHHHHHHHTTB-TT---TTT--SSPBSEEEEETTTTEEEEHHHHTT---SSPEEEEE------------------------------------------S-----PPPHHHHHHHHHHHHHTT---HHHHHHHHHHTTT-HHHHHHHHHTT-

pLDDT: mean 71.13, std 21.41, range [36.94, 97.94]

Organism: NCBI:txid1481888

InterPro domains:
  IPR000433 Zinc finger, ZZ-type [PF00569] (147-185)
  IPR000433 Zinc finger, ZZ-type [SM00291] (145-187)
  IPR043145 Zinc finger, ZZ-type superfamily [G3DSA:3.30.60.90] (140-195)

Solvent-accessible surface area (backbone atoms only — not comparable to full-atom values): 19643 Å² total; per-residue (Å²): 145,86,81,63,68,68,63,56,54,52,56,56,52,58,56,50,56,60,56,55,65,61,57,68,74,70,72,82,80,75,85,85,76,85,88,76,88,84,89,78,80,87,75,92,74,85,81,82,77,81,86,80,92,78,66,75,76,72,62,62,70,67,59,64,68,66,63,67,71,74,73,67,72,83,72,74,85,79,82,81,84,82,83,77,88,74,89,80,93,81,87,81,90,78,91,75,94,73,96,73,95,72,94,70,87,74,78,81,75,82,78,76,75,83,79,79,80,76,54,70,70,58,55,52,52,52,50,52,52,53,50,52,53,55,51,52,54,48,55,60,52,59,62,42,55,49,84,88,43,52,16,76,84,82,65,41,69,53,39,70,61,44,39,33,37,28,86,88,50,99,45,39,31,32,63,85,48,51,86,76,52,92,62,97,63,74,63,45,80,47,69,70,65,65,77,76,68,62,80,70,83,70,76,84,76,88,72,80,83,84,87,73,95,74,90,75,81,90,72,87,76,80,79,80,77,80,72,80,76,79,75,79,80,76,78,73,79,78,76,76,70,52,74,69,55,48,52,51,54,51,50,57,42,39,76,72,70,49,78,57,64,67,59,51,52,52,29,24,63,74,42,74,63,37,69,67,57,18,50,52,53,57,61,78,72,110

Sequence (286 aa):
MVSNESEIQQVFTDIGEFMEENRESVLENIPLTNSDDLSYTHEDVDFFIPSSESEEEKRLESFDMLQCSLLQTDSIVKLGSEISDDSVLEQDKYELNGRGSYSNQSAQTKTVEPVLTISNALLESIREIVKAELYLEKSAYESKIQAGVECEICKADPIIGVIYHCQVCDYFLCQACEDNVDHSHPLIKIKFTANKTKPRASSSLVIEPLKKPIIQPQQESRKITYLPIDVDYSGAMFKRPTGKQLKKLIADLKLRGFTNTHKCMSALAKSKYDIKCSAEILLKGK

Mean predicted aligned error: 21.5 Å

Foldseek 3Di:
DPDCPVVVVVVVVVVVVVVVVVVVVPPPDDDDDDDDDDPDDDDDDPDDDDDDPDDPVVVVVVPVVVVVVVPPPPPPPPDPDDDDDDDDDDDDDDDDDDDDDDDDPPPPPPPPDDPPDDDPVVVVVVVVVVVVVVVVVVVVQVLQWDADDAAPPPRDGGAGFKWWAFPVDRHIHHPVCPVVDDDPGHTDIDGDPSPPPVVPPPDDPDDDDDDDDDDDDDDPDPPPPPDPPPPPPPDPDLPDDDPVVLVVLLVVVVVVVDPDSVLLVVLCVVVSNDSVSSVVVVVVVD

Radius of gyration: 35.97 Å; Cα contacts (8 Å, |Δi|>4): 124; chains: 1; bounding box: 70×81×114 Å